Protein AF-A0AA39U2E0-F1 (afdb_monomer)

Foldseek 3Di:
DDDDDDDDPPPPPPPPPPPDPDDDPAQDAFDDWDALVQFDPVPKDWAFDDFLLLPQLQCLVVPVVSVVRVVVLLVNCVVVDVPSVVLLVLLNVLHPCLCVPVVVVLSVLLNCQLGTWIWDFGPPPPRFIWTFGDPVSVVVSLVVLVVLCVLLCVQCVVLPVVPLDPPPDADPRSTIGGPSNSSSSSNVVSSNVSSSSSVSVCQADPVVSHGDPVVVVVSVVVVVVVVVVVVPDDDDDDD

Mean predicted aligned error: 12.42 Å

Sequence (239 aa):
MASTDPISPTSSETEVKPLFPGFADELTDISDPFDTESYDVSVLLKTERKWLTSVPLYTLSRHSQARDRTEKGVVLLSSILDVVGHTIRNARALSFGQASFTFNDDIKDLNSLLTNVLTVATPHNNGDAVYLLDPDVYRAFRGKLATRRKIAAEAIWEYGYNTLTILSWLADITMAFNANDFELYTLQFRIAIEEFLFVLDDCYDWITHKVKHQLDQNLIAERDNARNTSCASPTPHLQ

Structure (mmCIF, N/CA/C/O backbone):
data_AF-A0AA39U2E0-F1
#
_entry.id   AF-A0AA39U2E0-F1
#
loop_
_atom_site.group_PDB
_atom_site.id
_atom_site.type_symbol
_atom_site.label_atom_id
_atom_site.label_alt_id
_atom_site.label_comp_id
_atom_site.label_asym_id
_atom_site.label_entity_id
_atom_site.label_seq_id
_atom_site.pdbx_PDB_ins_code
_atom_site.Cartn_x
_atom_site.Cartn_y
_atom_site.Cartn_z
_atom_site.occupancy
_atom_site.B_iso_or_equiv
_atom_site.auth_seq_id
_atom_site.auth_comp_id
_atom_site.auth_asym_id
_atom_site.auth_atom_id
_atom_site.pdbx_PDB_model_num
ATOM 1 N N . MET A 1 1 ? -9.993 44.884 -59.539 1.00 40.34 1 MET A N 1
ATOM 2 C CA . MET A 1 1 ? -11.089 44.778 -58.554 1.00 40.34 1 MET A CA 1
ATOM 3 C C . MET A 1 1 ? -11.098 43.351 -58.027 1.00 40.34 1 MET A C 1
ATOM 5 O O . MET A 1 1 ? -10.979 42.449 -58.838 1.00 40.34 1 MET A O 1
ATOM 9 N N . ALA A 1 2 ? -11.102 43.230 -56.695 1.00 42.75 2 ALA A N 1
ATOM 10 C CA . ALA A 1 2 ? -11.173 42.058 -55.809 1.00 42.75 2 ALA A CA 1
ATOM 11 C C . ALA A 1 2 ? -11.097 40.630 -56.403 1.00 42.75 2 ALA A C 1
ATOM 13 O O . ALA A 1 2 ? -12.008 40.198 -57.100 1.00 42.75 2 ALA A O 1
ATOM 14 N N . SER A 1 3 ? -10.074 39.874 -55.982 1.00 40.22 3 SER A N 1
ATOM 15 C CA . SER A 1 3 ? -10.126 38.410 -55.876 1.00 40.22 3 SER A CA 1
ATOM 16 C C . SER A 1 3 ? -10.204 38.071 -54.389 1.00 40.22 3 SER A C 1
ATOM 18 O O . SER A 1 3 ? -9.296 38.406 -53.629 1.00 40.22 3 SER A O 1
ATOM 20 N N . THR A 1 4 ? -11.329 37.508 -53.965 1.00 48.94 4 THR A N 1
ATOM 21 C CA . THR A 1 4 ? -11.579 36.993 -52.614 1.00 48.94 4 THR A CA 1
ATOM 22 C C . THR A 1 4 ? -11.316 35.497 -52.607 1.00 48.94 4 THR A C 1
ATOM 24 O O . THR A 1 4 ? -12.157 34.742 -53.090 1.00 48.94 4 THR A O 1
ATOM 27 N N . ASP A 1 5 ? -10.197 35.085 -52.021 1.00 47.47 5 ASP A N 1
ATOM 28 C CA . ASP A 1 5 ? -10.023 33.709 -51.557 1.00 47.47 5 ASP A CA 1
ATOM 29 C C . ASP A 1 5 ? -10.412 33.631 -50.070 1.00 47.47 5 ASP A C 1
ATOM 31 O O . ASP A 1 5 ? -10.035 34.515 -49.290 1.00 47.47 5 ASP A O 1
ATOM 35 N N . PRO A 1 6 ? -11.186 32.617 -49.644 1.00 45.28 6 PRO A N 1
ATOM 36 C CA . PRO A 1 6 ? -11.550 32.446 -48.248 1.00 45.28 6 PRO A CA 1
ATOM 37 C C . PRO A 1 6 ? -10.373 31.843 -47.474 1.00 45.28 6 PRO A C 1
ATOM 39 O O . PRO A 1 6 ? -9.882 30.761 -47.788 1.00 45.28 6 PRO A O 1
ATOM 42 N N . ILE A 1 7 ? -9.940 32.537 -46.424 1.00 44.12 7 ILE A N 1
ATOM 43 C CA . ILE A 1 7 ? -9.006 32.002 -45.432 1.00 44.12 7 ILE A CA 1
ATOM 44 C C . ILE A 1 7 ? -9.764 30.947 -44.619 1.00 44.12 7 ILE A C 1
ATOM 46 O O . ILE A 1 7 ? -10.690 31.278 -43.876 1.00 44.12 7 ILE A O 1
ATOM 50 N N . SER A 1 8 ? -9.389 29.674 -44.766 1.00 40.22 8 SER A N 1
ATOM 51 C CA . SER A 1 8 ? -9.811 28.612 -43.850 1.00 40.22 8 SER A CA 1
ATOM 52 C C . SER A 1 8 ? -9.347 28.951 -42.429 1.00 40.22 8 SER A C 1
ATOM 54 O O . SER A 1 8 ? -8.180 29.307 -42.253 1.00 40.22 8 SER A O 1
ATOM 56 N N . PRO A 1 9 ? -10.203 28.829 -41.399 1.00 39.59 9 PRO A N 1
ATOM 57 C CA . PRO A 1 9 ? -9.742 28.955 -40.030 1.00 39.59 9 PRO A CA 1
ATOM 58 C C . PRO A 1 9 ? -8.847 27.755 -39.730 1.00 39.59 9 PRO A C 1
ATOM 60 O O . PRO A 1 9 ? -9.312 26.618 -39.652 1.00 39.59 9 PRO A O 1
ATOM 63 N N . THR A 1 10 ? -7.548 28.005 -39.585 1.00 36.75 10 THR A N 1
ATOM 64 C CA . THR A 1 10 ? -6.633 27.053 -38.970 1.00 36.75 10 THR A CA 1
ATOM 65 C C . THR A 1 10 ? -7.143 26.832 -37.553 1.00 36.75 10 THR A C 1
ATOM 67 O O . THR A 1 10 ? -7.009 27.702 -36.693 1.00 36.75 10 THR A O 1
ATO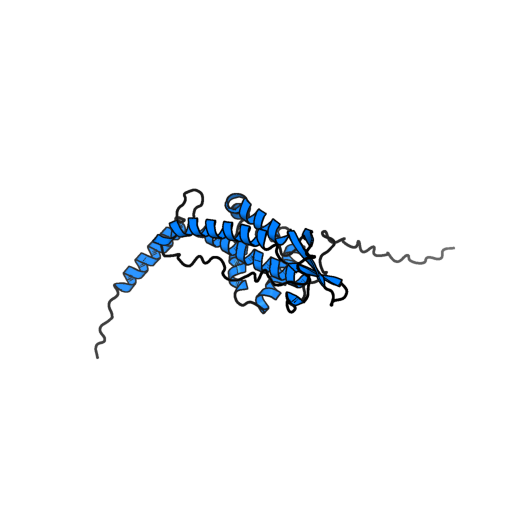M 70 N N . SER A 1 11 ? -7.799 25.693 -37.339 1.00 37.28 11 SER A N 1
ATOM 71 C CA . SER A 1 11 ? -8.067 25.160 -36.012 1.00 37.28 11 SER A CA 1
ATOM 72 C C . SER A 1 11 ? -6.713 24.965 -35.347 1.00 37.28 11 SER A C 1
ATOM 74 O O . SER A 1 11 ? -6.033 23.968 -35.576 1.00 37.28 11 SER A O 1
ATOM 76 N N . SER A 1 12 ? -6.279 25.956 -34.577 1.00 39.56 12 SER A N 1
ATOM 77 C CA . SER A 1 12 ? -5.264 25.759 -33.561 1.00 39.56 12 SER A CA 1
ATOM 78 C C . SER A 1 12 ? -5.912 24.880 -32.499 1.00 39.56 12 SER A C 1
ATOM 80 O O . SER A 1 12 ? -6.507 25.381 -31.543 1.00 39.56 12 SER A O 1
ATOM 82 N N . GLU A 1 13 ? -5.864 23.564 -32.715 1.00 39.03 13 GLU A N 1
ATOM 83 C CA . GLU A 1 13 ? -5.962 22.607 -31.626 1.00 39.03 13 GLU A CA 1
ATOM 84 C C . GLU A 1 13 ? -4.860 22.992 -30.650 1.00 39.03 13 GLU A C 1
ATOM 86 O O . GLU A 1 13 ? -3.670 22.783 -30.882 1.00 39.03 13 GLU A O 1
ATOM 91 N N . THR A 1 14 ? -5.268 23.690 -29.595 1.00 38.28 14 THR A N 1
ATOM 92 C CA . THR A 1 14 ? -4.447 23.890 -28.416 1.00 38.28 14 THR A CA 1
ATOM 93 C C . THR A 1 14 ? -4.187 22.489 -27.890 1.00 38.28 14 THR A C 1
ATOM 95 O O . THR A 1 14 ? -5.038 21.920 -27.211 1.00 38.28 14 THR A O 1
ATOM 98 N N . GLU A 1 15 ? -3.065 21.900 -28.295 1.00 38.09 15 GLU A N 1
ATOM 99 C CA . GLU A 1 15 ? -2.553 20.651 -27.758 1.00 38.09 15 GLU A CA 1
ATOM 100 C C . GLU A 1 15 ? -2.498 20.844 -26.240 1.00 38.09 15 GLU A C 1
ATOM 102 O O . GLU A 1 15 ? -1.678 21.604 -25.712 1.00 38.09 15 GLU A O 1
ATOM 107 N N . VAL A 1 16 ? -3.484 20.277 -25.537 1.00 38.88 16 VAL A N 1
ATOM 108 C CA . VAL A 1 16 ? -3.575 20.353 -24.083 1.00 38.88 16 VAL A CA 1
ATOM 109 C C . VAL A 1 16 ? -2.410 19.532 -23.582 1.00 38.88 16 VAL A C 1
ATOM 111 O O . VAL A 1 16 ? -2.491 18.312 -23.470 1.00 38.88 16 VAL A O 1
ATOM 114 N N . LYS A 1 17 ? -1.295 20.221 -23.343 1.00 34.12 17 LYS A N 1
ATOM 115 C CA . LYS A 1 17 ? -0.084 19.633 -22.797 1.00 34.12 17 LYS A CA 1
ATOM 116 C C . LYS A 1 17 ? -0.505 18.849 -21.551 1.00 34.12 17 LYS A C 1
ATOM 118 O O . LYS A 1 17 ? -1.062 19.473 -20.638 1.00 34.12 17 LYS A O 1
ATOM 123 N N . PRO A 1 18 ? -0.325 17.516 -21.511 1.00 40.06 18 PRO A N 1
ATOM 124 C CA . PRO A 1 18 ? -0.760 16.740 -20.365 1.00 40.06 18 PRO A CA 1
ATOM 125 C C . PRO A 1 18 ? -0.103 17.342 -19.127 1.00 40.06 18 PRO A C 1
ATOM 127 O O . PRO A 1 18 ? 1.092 17.650 -19.138 1.00 40.06 18 PRO A O 1
ATOM 130 N N . LEU A 1 19 ? -0.892 17.536 -18.065 1.00 39.47 19 LEU A N 1
ATOM 131 C CA . LEU A 1 19 ? -0.439 18.174 -16.821 1.00 39.47 19 LEU A CA 1
ATOM 132 C C . LEU A 1 19 ? 0.737 17.421 -16.163 1.00 39.47 19 LEU A C 1
ATOM 134 O O . LEU A 1 19 ? 1.333 17.909 -15.206 1.00 39.47 19 LEU A O 1
ATOM 138 N N . PHE A 1 20 ? 1.081 16.252 -16.704 1.00 40.19 20 PHE A N 1
ATOM 139 C CA . PHE A 1 20 ? 2.204 15.426 -16.322 1.00 40.19 20 PHE A CA 1
ATOM 140 C C . PHE A 1 20 ? 2.870 14.805 -17.571 1.00 40.19 20 PHE A C 1
ATOM 142 O O . PHE A 1 20 ? 2.392 13.790 -18.084 1.00 40.19 20 PHE A O 1
ATOM 149 N N . PRO A 1 21 ? 3.953 15.394 -18.103 1.00 32.00 21 PRO A N 1
ATOM 150 C CA . PRO A 1 21 ? 4.724 14.772 -19.177 1.00 32.00 21 PRO A CA 1
ATOM 151 C C . PRO A 1 21 ? 5.452 13.526 -18.638 1.00 32.00 21 PRO A C 1
ATOM 153 O O . PRO A 1 21 ? 6.175 13.628 -17.649 1.00 32.00 21 PRO A O 1
ATOM 156 N N . GLY A 1 22 ? 5.270 12.362 -19.275 1.00 40.62 22 GLY A N 1
ATOM 157 C CA . GLY A 1 22 ? 6.029 11.135 -18.962 1.00 40.62 22 GLY A CA 1
ATOM 158 C C . GLY A 1 22 ? 5.215 9.874 -18.646 1.00 40.62 22 GLY A C 1
ATOM 159 O O . GLY A 1 22 ? 5.799 8.856 -18.267 1.00 40.62 22 GLY A O 1
ATOM 160 N N . PHE A 1 23 ? 3.891 9.912 -18.791 1.00 51.47 23 PHE A N 1
ATOM 161 C CA . PHE A 1 23 ? 3.047 8.720 -18.687 1.00 51.47 23 PHE A CA 1
ATOM 162 C C . PHE A 1 23 ? 2.850 8.074 -20.054 1.00 51.47 23 PHE A C 1
ATOM 164 O O . PHE A 1 23 ? 2.732 8.787 -21.044 1.00 51.47 23 PHE A O 1
ATOM 171 N N . ALA A 1 24 ? 2.805 6.739 -20.106 1.00 55.44 24 ALA A N 1
ATOM 172 C CA . ALA A 1 24 ? 2.360 6.049 -21.311 1.00 55.44 24 ALA A CA 1
ATOM 173 C C . ALA A 1 24 ? 0.934 6.512 -21.646 1.00 55.44 24 ALA A C 1
ATOM 175 O O . ALA A 1 24 ? 0.089 6.576 -20.743 1.00 55.44 24 ALA A O 1
ATOM 176 N N . ASP A 1 25 ? 0.680 6.829 -22.917 1.00 56.78 25 ASP A N 1
ATOM 177 C CA . ASP A 1 25 ? -0.605 7.376 -23.370 1.00 56.78 25 ASP A CA 1
ATOM 178 C C . ASP A 1 25 ? -1.784 6.452 -23.009 1.00 56.78 25 ASP A C 1
ATOM 180 O O . ASP A 1 25 ? -2.880 6.926 -22.702 1.00 56.78 25 ASP A O 1
ATOM 184 N N . GLU A 1 26 ? -1.541 5.139 -22.915 1.00 71.88 26 GLU A N 1
ATOM 185 C CA . GLU A 1 26 ? -2.520 4.139 -22.492 1.00 71.88 26 GLU A CA 1
ATOM 186 C C . GLU A 1 26 ? -1.910 3.087 -21.543 1.00 71.88 26 GLU A C 1
ATOM 188 O O . GLU A 1 26 ? -0.715 2.806 -21.604 1.00 71.88 26 GLU A O 1
ATOM 193 N N . LEU A 1 27 ? -2.730 2.552 -20.626 1.00 81.75 27 LEU A N 1
ATOM 194 C CA . LEU A 1 27 ? -2.407 1.352 -19.845 1.00 81.75 27 LEU A CA 1
ATOM 195 C C . LEU A 1 27 ? -2.749 0.124 -20.686 1.00 81.75 27 LEU A C 1
ATOM 197 O O . LEU A 1 27 ? -3.860 0.042 -21.211 1.00 81.75 27 LEU A O 1
ATOM 201 N N . THR A 1 28 ? -1.824 -0.822 -20.775 1.00 82.94 28 THR A N 1
ATOM 202 C CA . THR A 1 28 ? -1.990 -2.076 -21.518 1.00 82.94 28 THR A CA 1
ATOM 203 C C . THR A 1 28 ? -2.120 -3.269 -20.576 1.00 82.94 28 THR A C 1
ATOM 205 O O . THR A 1 28 ? -1.863 -3.150 -19.375 1.00 82.94 28 THR A O 1
ATOM 208 N N . ASP A 1 29 ? -2.492 -4.423 -21.130 1.00 79.75 29 ASP A N 1
ATOM 209 C CA . ASP A 1 29 ? -2.511 -5.692 -20.399 1.00 79.75 29 ASP A CA 1
ATOM 210 C C . ASP A 1 29 ? -1.140 -6.008 -19.778 1.00 79.75 29 ASP A C 1
ATOM 212 O O . ASP A 1 29 ? -0.099 -5.587 -20.293 1.00 79.75 29 ASP A O 1
ATOM 216 N N . ILE A 1 30 ? -1.164 -6.741 -18.659 1.00 76.25 30 ILE A N 1
ATOM 217 C CA . ILE A 1 30 ? 0.038 -7.134 -17.917 1.00 76.25 30 ILE A CA 1
ATOM 218 C C . ILE A 1 30 ? 0.876 -8.094 -18.766 1.00 76.25 30 ILE A C 1
ATOM 220 O O . ILE A 1 30 ? 0.347 -9.081 -19.282 1.00 76.25 30 ILE A O 1
ATOM 224 N N . SER A 1 31 ? 2.176 -7.821 -18.880 1.00 76.69 31 SER A N 1
ATOM 225 C CA . SER A 1 31 ? 3.139 -8.739 -19.494 1.00 76.69 31 SER A CA 1
ATOM 226 C C . SER A 1 31 ? 3.865 -9.599 -18.454 1.00 76.69 31 SER A C 1
ATOM 228 O O . SER A 1 31 ? 3.769 -9.360 -17.248 1.00 76.69 31 SER A O 1
ATOM 230 N N . ASP A 1 32 ? 4.577 -10.628 -18.917 1.00 75.38 32 ASP A N 1
ATOM 231 C CA . ASP A 1 32 ? 5.344 -11.491 -18.022 1.00 75.38 32 ASP A CA 1
ATOM 232 C C . ASP A 1 32 ? 6.457 -10.690 -17.312 1.00 75.38 32 ASP A C 1
ATOM 234 O O . ASP A 1 32 ? 7.161 -9.904 -17.958 1.00 75.38 32 ASP A O 1
ATOM 238 N N . PRO A 1 33 ? 6.642 -10.874 -15.989 1.00 70.94 33 PRO A N 1
ATOM 239 C CA . PRO A 1 33 ? 7.697 -10.195 -15.250 1.00 70.94 33 PRO A CA 1
ATOM 240 C C . PRO A 1 33 ? 9.081 -10.622 -15.747 1.00 70.94 33 PRO A C 1
ATOM 242 O O . PRO A 1 33 ? 9.295 -11.752 -16.190 1.00 70.94 33 PRO A O 1
ATOM 245 N N . PHE A 1 34 ? 10.048 -9.715 -15.623 1.00 72.31 34 PHE A N 1
ATOM 246 C CA . PHE A 1 34 ? 11.438 -10.000 -15.952 1.00 72.31 34 PHE A CA 1
ATOM 247 C C . PHE A 1 34 ? 12.058 -10.883 -14.867 1.00 72.31 34 PHE A C 1
ATOM 249 O O . PHE A 1 34 ? 11.939 -10.590 -13.675 1.00 72.31 34 PHE A O 1
ATOM 256 N N . ASP A 1 35 ? 12.754 -11.941 -15.284 1.00 69.19 35 ASP A N 1
ATOM 257 C CA . ASP A 1 35 ? 13.514 -12.789 -14.369 1.00 69.19 35 ASP A CA 1
ATOM 258 C C . ASP A 1 35 ? 14.685 -12.003 -13.760 1.00 69.19 35 ASP A C 1
ATOM 260 O O . ASP A 1 35 ? 15.322 -11.191 -14.431 1.00 69.19 35 ASP A O 1
ATOM 264 N N . THR A 1 36 ? 15.008 -12.275 -12.502 1.00 65.62 36 THR A N 1
ATOM 265 C CA . THR A 1 36 ? 16.169 -11.735 -11.783 1.00 65.62 36 THR A CA 1
ATOM 266 C C . THR A 1 36 ? 17.503 -11.991 -12.488 1.00 65.62 36 THR A C 1
ATOM 268 O O . THR A 1 36 ? 18.435 -11.208 -12.324 1.00 65.62 36 THR A O 1
ATOM 271 N N . GLU A 1 37 ? 17.598 -13.040 -13.312 1.00 71.69 37 GLU A N 1
ATOM 272 C CA . GLU A 1 37 ? 18.782 -13.326 -14.137 1.00 71.69 37 GLU A CA 1
ATOM 273 C C . GLU A 1 37 ? 18.903 -12.409 -15.371 1.00 71.69 37 GLU A C 1
ATOM 275 O O . GLU A 1 37 ? 19.958 -12.349 -16.004 1.00 71.69 37 GLU A O 1
ATOM 280 N N . SER A 1 38 ? 17.842 -11.672 -15.724 1.00 70.25 38 SER A N 1
ATOM 281 C CA . SER A 1 38 ? 17.779 -10.849 -16.943 1.00 70.25 38 SER A CA 1
ATOM 282 C C . SER A 1 38 ? 18.323 -9.423 -16.782 1.00 70.25 38 SER A C 1
ATOM 284 O O . SER A 1 38 ? 18.403 -8.677 -17.763 1.00 70.25 38 SER A O 1
ATOM 286 N N . TYR A 1 39 ? 18.724 -9.035 -15.569 1.00 71.38 39 TYR A N 1
ATOM 287 C CA . TYR A 1 39 ? 19.305 -7.728 -15.273 1.00 71.38 39 TYR A CA 1
ATOM 288 C C . TYR A 1 39 ? 20.375 -7.815 -14.182 1.00 71.38 39 TYR A C 1
ATOM 290 O O . TYR A 1 39 ? 20.311 -8.626 -13.262 1.00 71.38 39 TYR A O 1
ATOM 298 N N . ASP A 1 40 ? 21.377 -6.942 -14.269 1.00 76.81 40 ASP A N 1
ATOM 299 C CA . ASP A 1 40 ? 22.446 -6.886 -13.277 1.00 76.81 40 ASP A CA 1
ATOM 300 C C . ASP A 1 40 ? 22.017 -6.023 -12.078 1.00 76.81 40 ASP A C 1
ATOM 302 O O . ASP A 1 40 ? 21.925 -4.796 -12.142 1.00 76.81 40 ASP A O 1
ATOM 306 N N . VAL A 1 41 ? 21.754 -6.683 -10.950 1.00 76.06 41 VAL A N 1
ATOM 307 C CA . VAL A 1 41 ? 21.365 -6.049 -9.680 1.00 76.06 41 VAL A CA 1
ATOM 308 C C . VAL A 1 41 ? 22.438 -5.068 -9.176 1.00 76.06 41 VAL A C 1
ATOM 310 O O . VAL A 1 41 ? 22.120 -4.120 -8.458 1.00 76.06 41 VAL A O 1
ATOM 313 N N . SER A 1 42 ? 23.708 -5.247 -9.561 1.00 78.69 42 SER A N 1
ATOM 314 C CA . SER A 1 42 ? 24.812 -4.385 -9.119 1.00 78.69 42 SER A CA 1
ATOM 315 C C . SER A 1 42 ? 24.797 -2.983 -9.744 1.00 78.69 42 SER A C 1
ATOM 317 O O . SER A 1 42 ? 25.441 -2.075 -9.215 1.00 78.69 42 SER A O 1
ATOM 319 N N . VAL A 1 43 ? 24.020 -2.781 -10.814 1.00 83.44 43 VAL A N 1
ATOM 320 C CA . VAL A 1 43 ? 23.858 -1.494 -11.516 1.00 83.44 43 VAL A CA 1
ATOM 321 C C . VAL A 1 43 ? 22.500 -0.831 -11.268 1.00 83.44 43 VAL A C 1
ATOM 323 O O . VAL A 1 43 ? 22.139 0.117 -11.966 1.00 83.44 43 VAL A O 1
ATOM 326 N N . LEU A 1 44 ? 21.750 -1.272 -10.252 1.00 85.88 44 LEU A N 1
ATOM 327 C CA . LEU A 1 44 ? 20.486 -0.638 -9.873 1.00 85.88 44 LEU A CA 1
ATOM 328 C C . LEU A 1 44 ? 20.683 0.828 -9.464 1.00 85.88 44 LEU A C 1
ATOM 330 O O . LEU A 1 44 ? 21.459 1.160 -8.566 1.00 85.88 44 LEU A O 1
ATOM 334 N N . LEU A 1 45 ? 19.910 1.710 -10.093 1.00 89.25 45 LEU A N 1
ATOM 335 C CA . LEU A 1 45 ? 19.868 3.138 -9.808 1.00 89.25 45 LEU A CA 1
ATOM 336 C C . LEU A 1 45 ? 18.604 3.483 -9.024 1.00 89.25 45 LEU A C 1
ATOM 338 O O . LEU A 1 45 ? 17.504 3.058 -9.373 1.00 89.25 45 LEU A O 1
ATOM 342 N N . LYS A 1 46 ? 18.741 4.321 -7.994 1.00 90.31 46 LYS A N 1
ATOM 343 C CA . LYS A 1 46 ? 17.591 4.931 -7.315 1.00 90.31 46 LYS A CA 1
ATOM 344 C C . LYS A 1 46 ? 17.019 6.038 -8.188 1.00 90.31 46 LYS A C 1
ATOM 346 O O . LYS A 1 46 ? 17.735 6.977 -8.526 1.00 90.31 46 LYS A O 1
ATOM 351 N N . THR A 1 47 ? 15.738 5.937 -8.522 1.00 88.31 47 THR A N 1
ATOM 352 C CA . THR A 1 47 ? 15.037 6.918 -9.354 1.00 88.31 47 THR A CA 1
ATOM 353 C C . THR A 1 47 ? 13.723 7.319 -8.706 1.00 88.31 47 THR A C 1
ATOM 355 O O . THR A 1 47 ? 12.978 6.476 -8.210 1.00 88.31 47 THR A O 1
ATOM 358 N N . GLU A 1 48 ? 13.424 8.616 -8.737 1.00 89.06 48 GLU A N 1
ATOM 359 C CA . GLU A 1 48 ? 12.095 9.115 -8.399 1.00 89.06 48 GLU A CA 1
ATOM 360 C C . GLU A 1 48 ? 11.210 9.058 -9.649 1.00 89.06 48 GLU A C 1
ATOM 362 O O . GLU A 1 48 ? 11.488 9.717 -10.654 1.00 89.06 48 GLU A O 1
ATOM 367 N N . ARG A 1 49 ? 10.126 8.283 -9.593 1.00 85.69 49 ARG A N 1
ATOM 368 C CA . ARG A 1 49 ? 9.112 8.224 -10.645 1.00 85.69 49 ARG A CA 1
ATOM 369 C C . ARG A 1 49 ? 7.722 8.257 -10.031 1.00 85.69 49 ARG A C 1
ATOM 371 O O . ARG A 1 49 ? 7.406 7.491 -9.133 1.00 85.69 49 ARG A O 1
ATOM 378 N N . LYS A 1 50 ? 6.874 9.156 -10.524 1.00 84.12 50 LYS A N 1
ATOM 379 C CA . LYS A 1 50 ? 5.469 9.234 -10.110 1.00 84.12 50 LYS A CA 1
ATOM 380 C C . LYS A 1 50 ? 4.643 8.378 -11.052 1.00 84.12 50 LYS A C 1
ATOM 382 O O . LYS A 1 50 ? 4.839 8.483 -12.257 1.00 84.12 50 LYS A O 1
ATOM 387 N N . T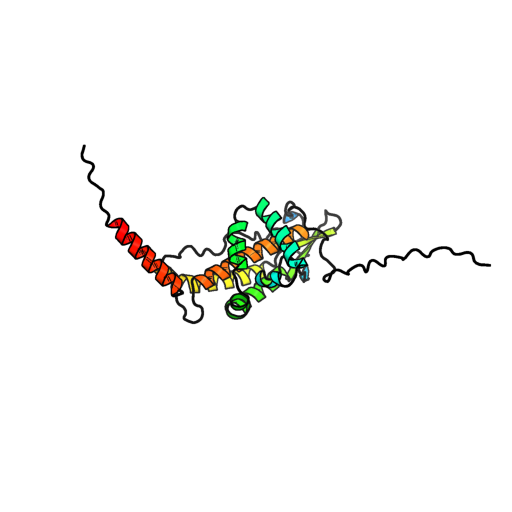RP A 1 51 ? 3.727 7.589 -10.503 1.00 85.12 51 TRP A N 1
ATOM 388 C CA . TRP A 1 51 ? 2.758 6.784 -11.243 1.00 85.12 51 TRP A CA 1
ATOM 389 C C . TRP A 1 51 ? 1.368 7.382 -11.029 1.00 85.12 51 TRP A C 1
ATOM 391 O O . TRP A 1 51 ? 0.999 7.699 -9.897 1.00 85.12 51 TRP A O 1
ATOM 401 N N . LEU A 1 52 ? 0.596 7.595 -12.098 1.00 81.38 52 LEU A N 1
ATOM 402 C CA . LEU A 1 52 ? -0.724 8.231 -11.980 1.00 81.38 52 LEU A CA 1
ATOM 403 C C . LEU A 1 52 ? -1.669 7.377 -11.134 1.00 81.38 52 LEU A C 1
ATOM 405 O O . LEU A 1 52 ? -2.464 7.916 -10.369 1.00 81.38 52 LEU A O 1
ATOM 409 N N . THR A 1 53 ? -1.550 6.056 -11.243 1.00 82.06 53 THR A N 1
ATOM 410 C CA . THR A 1 53 ? -2.340 5.103 -10.461 1.00 82.06 53 THR A CA 1
ATOM 411 C C . THR A 1 53 ? -1.918 5.013 -8.991 1.00 82.06 53 THR A C 1
ATOM 413 O O . THR A 1 53 ? -2.712 4.575 -8.160 1.00 82.06 53 THR A O 1
ATOM 416 N N . SER A 1 54 ? -0.704 5.450 -8.631 1.00 78.50 54 SER A N 1
ATOM 417 C CA . SER A 1 54 ? -0.171 5.337 -7.268 1.00 78.50 54 SER A CA 1
ATOM 418 C C . SER A 1 54 ? -0.514 6.531 -6.372 1.00 78.50 54 SER A C 1
ATOM 420 O O . SER A 1 54 ? 0.069 6.660 -5.290 1.00 78.50 54 SER A O 1
ATOM 422 N N . VAL A 1 55 ? -1.409 7.426 -6.802 1.00 84.50 55 VAL A N 1
ATOM 423 C CA . VAL A 1 55 ? -1.918 8.522 -5.963 1.00 84.50 55 VAL A CA 1
ATOM 424 C C . VAL A 1 55 ? -2.924 7.990 -4.934 1.00 84.50 55 VAL A C 1
ATOM 426 O O . VAL A 1 55 ? -3.630 7.023 -5.226 1.00 84.50 55 VAL A O 1
ATOM 429 N N . PRO A 1 56 ? -3.037 8.602 -3.738 1.00 87.69 56 PRO A N 1
ATOM 430 C CA . PRO A 1 56 ? -3.972 8.124 -2.725 1.00 87.69 56 PRO A CA 1
ATOM 431 C C . PRO A 1 56 ? -5.417 8.091 -3.231 1.00 87.69 56 PRO A C 1
ATOM 433 O O . PRO A 1 56 ? -5.889 9.081 -3.808 1.00 87.69 56 PRO A O 1
ATOM 436 N N . LEU A 1 57 ? -6.141 6.991 -3.001 1.00 88.50 57 LEU A N 1
ATOM 437 C CA . LEU A 1 57 ? -7.426 6.761 -3.676 1.00 88.50 57 LEU A CA 1
ATOM 438 C C . LEU A 1 57 ? -8.481 7.800 -3.281 1.00 88.50 57 LEU A C 1
ATOM 440 O O . LEU A 1 57 ? -9.280 8.232 -4.116 1.00 88.50 57 LEU A O 1
ATOM 444 N N . TYR A 1 58 ? -8.423 8.297 -2.044 1.00 83.19 58 TYR A N 1
ATOM 445 C CA . TYR A 1 58 ? -9.302 9.366 -1.558 1.00 83.19 58 TYR A CA 1
ATOM 446 C C . TYR A 1 58 ? -9.145 10.700 -2.317 1.00 83.19 58 TYR A C 1
ATOM 448 O O . TYR A 1 58 ? -10.021 11.564 -2.232 1.00 83.19 58 TYR A O 1
ATOM 456 N N . THR A 1 59 ? -8.047 10.902 -3.059 1.00 82.06 59 THR A N 1
ATOM 457 C CA . THR A 1 59 ? -7.796 12.127 -3.847 1.00 82.06 59 THR A CA 1
ATOM 458 C C . THR A 1 59 ? -8.336 12.065 -5.277 1.00 82.06 59 THR A C 1
ATOM 460 O O . THR A 1 59 ? -8.495 13.111 -5.909 1.00 82.06 59 THR A O 1
ATOM 463 N N . LEU A 1 60 ? -8.688 10.876 -5.782 1.00 77.56 60 LEU A N 1
ATOM 464 C CA . LEU A 1 60 ? -9.072 10.661 -7.186 1.00 77.56 60 LEU A CA 1
ATOM 465 C C . LEU A 1 60 ? -10.347 11.403 -7.593 1.00 77.56 60 LEU A C 1
ATOM 467 O O . LEU A 1 60 ? -10.469 11.852 -8.730 1.00 77.56 60 LEU A O 1
ATOM 471 N N . SER A 1 61 ? -11.277 11.615 -6.658 1.00 68.88 61 SER A N 1
ATOM 472 C CA . SER A 1 61 ? -12.501 12.395 -6.906 1.00 68.88 61 SER A CA 1
ATOM 473 C C . SER A 1 61 ? -12.233 13.822 -7.409 1.00 68.88 61 SER A C 1
ATOM 475 O O . SER A 1 61 ? -13.114 14.432 -8.010 1.00 68.88 61 SER A O 1
ATOM 477 N N . ARG A 1 62 ? -11.021 14.349 -7.188 1.00 74.38 62 ARG A N 1
ATOM 478 C CA . ARG A 1 62 ? -10.618 15.718 -7.535 1.00 74.38 62 ARG A CA 1
ATOM 479 C C . ARG A 1 62 ? -9.837 15.821 -8.848 1.00 74.38 62 ARG A C 1
ATOM 481 O O . ARG A 1 62 ? -9.590 16.932 -9.306 1.00 74.38 62 ARG A O 1
ATOM 488 N N . HIS A 1 63 ? -9.457 14.694 -9.454 1.00 79.69 63 HIS A N 1
ATOM 489 C CA . HIS A 1 63 ? -8.586 14.651 -10.629 1.00 79.69 63 HIS A CA 1
ATOM 490 C C . HIS A 1 63 ? -9.126 13.649 -11.655 1.00 79.69 63 HIS A C 1
ATOM 492 O O . HIS A 1 63 ? -8.817 12.463 -11.577 1.00 79.69 63 HIS A O 1
ATOM 498 N N . SER A 1 64 ? -9.919 14.121 -12.626 1.00 81.06 64 SER A N 1
ATOM 499 C CA . SER A 1 64 ? -10.586 13.262 -13.623 1.00 81.06 64 SER A CA 1
ATOM 500 C C . SER A 1 64 ? -9.614 12.340 -14.360 1.00 81.06 64 SER A C 1
ATOM 502 O O . SER A 1 64 ? -9.855 11.145 -14.427 1.00 81.06 64 SER A O 1
ATOM 504 N N . GLN A 1 65 ? -8.466 12.853 -14.806 1.00 80.94 65 GLN A N 1
ATOM 505 C CA . GLN A 1 65 ? -7.470 12.047 -15.518 1.00 80.94 65 GLN A CA 1
ATOM 506 C C . GLN A 1 65 ? -6.875 10.921 -14.652 1.00 80.94 65 GLN A C 1
ATOM 508 O O . GLN A 1 65 ? -6.729 9.793 -15.119 1.00 80.94 65 GLN A O 1
ATOM 513 N N . ALA A 1 66 ? -6.542 11.210 -13.389 1.00 81.75 66 ALA A N 1
ATOM 514 C CA . ALA A 1 66 ? -6.033 10.197 -12.464 1.00 81.75 66 ALA A CA 1
ATOM 515 C C . ALA A 1 66 ? -7.119 9.170 -12.137 1.00 81.75 66 ALA A C 1
ATOM 517 O O . ALA A 1 66 ? -6.850 7.975 -12.120 1.00 81.75 66 ALA A O 1
ATOM 518 N N . ARG A 1 67 ? -8.362 9.628 -11.951 1.00 85.62 67 ARG A N 1
ATOM 519 C CA . ARG A 1 67 ? -9.516 8.753 -11.756 1.00 85.62 67 ARG A CA 1
ATOM 520 C C . ARG A 1 67 ? -9.695 7.807 -12.936 1.00 85.62 67 ARG A C 1
ATOM 522 O O . ARG A 1 67 ? -9.720 6.605 -12.716 1.00 85.62 67 ARG A O 1
ATOM 529 N N . ASP A 1 68 ? -9.783 8.323 -14.156 1.00 87.62 68 ASP A N 1
ATOM 530 C CA . ASP A 1 68 ? -10.046 7.514 -15.349 1.00 87.62 68 ASP A CA 1
ATOM 531 C C . ASP A 1 68 ? -8.941 6.474 -15.564 1.00 87.62 68 ASP A C 1
ATOM 533 O O . ASP A 1 68 ? -9.225 5.308 -15.840 1.00 87.62 68 ASP A O 1
ATOM 537 N N . ARG A 1 69 ? -7.675 6.860 -15.358 1.00 87.00 69 ARG A N 1
ATOM 538 C CA . ARG A 1 69 ? -6.541 5.935 -15.451 1.00 87.00 69 ARG A CA 1
ATOM 539 C C . ARG A 1 69 ? -6.550 4.886 -14.339 1.00 87.00 69 ARG A C 1
ATOM 541 O O . ARG A 1 69 ? -6.322 3.714 -14.625 1.00 87.00 69 ARG A O 1
ATOM 548 N N . THR A 1 70 ? -6.857 5.266 -13.100 1.00 88.94 70 THR A N 1
ATOM 549 C CA . THR A 1 70 ? -6.997 4.305 -11.999 1.00 88.94 70 THR A CA 1
ATOM 550 C C . THR A 1 70 ? -8.161 3.348 -12.229 1.00 88.94 70 THR A C 1
ATOM 552 O O . THR A 1 70 ? -8.003 2.160 -11.978 1.00 88.94 70 THR A O 1
ATOM 555 N N . GLU A 1 71 ? -9.310 3.811 -12.726 1.00 89.00 71 GLU A N 1
ATOM 556 C CA . GLU A 1 71 ? -10.439 2.926 -13.043 1.00 89.00 71 GLU A CA 1
ATOM 557 C C . GLU A 1 71 ? -10.070 1.936 -14.155 1.00 89.00 71 GLU A C 1
ATOM 559 O O . GLU A 1 71 ? -10.337 0.745 -14.009 1.00 89.00 71 GLU A O 1
ATOM 564 N N . LYS A 1 72 ? -9.376 2.384 -15.213 1.00 89.69 72 LYS A N 1
ATOM 565 C CA . LYS A 1 72 ? -8.809 1.474 -16.225 1.00 89.69 72 LYS A CA 1
ATOM 566 C C . LYS A 1 72 ? -7.878 0.435 -15.587 1.00 89.69 72 LYS A C 1
ATOM 568 O O . LYS A 1 72 ? -8.037 -0.755 -15.834 1.00 89.69 72 LYS A O 1
ATOM 573 N N . GLY A 1 73 ? -6.958 0.865 -14.722 1.00 89.69 73 GLY A N 1
ATOM 574 C CA . GLY A 1 73 ? -6.058 -0.041 -14.004 1.00 89.69 73 GLY A CA 1
ATOM 575 C C . GLY A 1 73 ? -6.797 -1.038 -13.106 1.00 89.69 73 GLY A C 1
ATOM 576 O O . GLY A 1 73 ? -6.443 -2.209 -13.072 1.00 89.69 73 GLY A O 1
ATOM 577 N N . VAL A 1 74 ? -7.868 -0.618 -12.427 1.00 88.62 74 VAL A N 1
ATOM 578 C CA . VAL A 1 74 ? -8.717 -1.511 -11.621 1.00 88.62 74 VAL A CA 1
ATOM 579 C C . VAL A 1 74 ? -9.421 -2.545 -12.496 1.00 88.62 74 VAL A C 1
ATOM 581 O O . VAL A 1 74 ? -9.506 -3.701 -12.090 1.00 88.62 74 VAL A O 1
ATOM 584 N N . VAL A 1 75 ? -9.900 -2.168 -13.685 1.00 89.25 75 VAL A N 1
ATOM 585 C CA . VAL A 1 75 ? -10.500 -3.114 -14.642 1.00 89.25 75 VAL A CA 1
ATOM 586 C C . VAL A 1 75 ? -9.478 -4.166 -15.078 1.00 89.25 75 VAL A C 1
ATOM 588 O O . VAL A 1 75 ? -9.787 -5.353 -15.016 1.00 89.25 75 VAL A O 1
ATOM 591 N N . LEU A 1 76 ? -8.259 -3.744 -15.433 1.00 88.31 76 LEU A N 1
ATOM 592 C CA . LEU A 1 76 ? -7.161 -4.646 -15.804 1.00 88.31 76 LEU A CA 1
ATOM 593 C C . LEU A 1 76 ? -6.744 -5.564 -14.647 1.00 88.31 76 LEU A C 1
ATOM 595 O O . LEU A 1 76 ? -6.520 -6.751 -14.837 1.00 88.31 76 LEU A O 1
ATOM 599 N N . LEU A 1 77 ? -6.677 -5.049 -13.419 1.00 85.75 77 LEU A N 1
ATOM 600 C CA . LEU A 1 77 ? -6.373 -5.878 -12.252 1.00 85.75 77 LEU A CA 1
ATOM 601 C C . LEU A 1 77 ? -7.506 -6.868 -11.952 1.00 85.75 77 LEU A C 1
ATOM 603 O O . LEU A 1 77 ? -7.242 -8.011 -11.596 1.00 85.75 77 LEU A O 1
ATOM 607 N N . SER 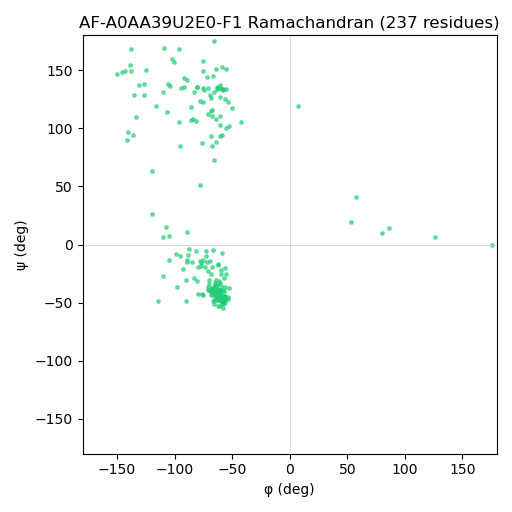A 1 78 ? -8.764 -6.455 -12.117 1.00 84.00 78 SER A N 1
ATOM 608 C CA . SER A 1 78 ? -9.934 -7.301 -11.837 1.00 84.00 78 SER A CA 1
ATOM 609 C C . SER A 1 78 ? -10.116 -8.432 -12.851 1.00 84.00 78 SER A C 1
ATOM 611 O O . SER A 1 78 ? -10.763 -9.420 -12.522 1.00 84.00 78 SER A O 1
ATOM 613 N N . SER A 1 79 ? -9.569 -8.319 -14.067 1.00 81.12 79 SER A N 1
ATOM 614 C CA . SER A 1 79 ? -9.581 -9.421 -15.042 1.00 81.12 79 SER A CA 1
ATOM 615 C C . SER A 1 79 ? -8.549 -10.509 -14.733 1.00 81.12 79 SER A C 1
ATOM 617 O O . SER A 1 79 ? -8.651 -11.611 -15.268 1.00 81.12 79 SER A O 1
ATOM 619 N N . ILE A 1 80 ? -7.575 -10.210 -13.870 1.00 74.81 80 ILE A N 1
ATOM 620 C CA . ILE A 1 80 ? -6.456 -11.098 -13.527 1.00 74.81 80 ILE A CA 1
ATOM 621 C C . ILE A 1 80 ? -6.595 -11.620 -12.088 1.00 74.81 80 ILE A C 1
ATOM 623 O O . ILE A 1 80 ? -6.106 -12.700 -11.760 1.00 74.81 80 ILE A O 1
ATOM 627 N N . LEU A 1 81 ? -7.259 -10.861 -11.212 1.00 72.56 81 LEU A N 1
ATOM 628 C CA . LEU A 1 81 ? -7.295 -11.097 -9.773 1.00 72.56 81 LEU A CA 1
ATOM 629 C C . LEU A 1 81 ? -8.727 -10.993 -9.238 1.00 72.56 81 LEU A C 1
ATOM 631 O O . LEU A 1 81 ? -9.271 -9.898 -9.074 1.00 72.56 81 LEU A O 1
ATOM 635 N N . ASP A 1 82 ? -9.292 -12.132 -8.844 1.00 66.62 82 ASP A N 1
ATOM 636 C CA . ASP A 1 82 ? -10.682 -12.241 -8.369 1.00 66.62 82 ASP A CA 1
ATOM 637 C C . ASP A 1 82 ? -11.002 -11.378 -7.128 1.00 66.62 82 ASP A C 1
ATOM 639 O O . ASP A 1 82 ? -12.157 -11.050 -6.857 1.00 66.62 82 ASP A O 1
ATOM 643 N N . VAL A 1 83 ? -9.986 -10.993 -6.350 1.00 66.44 83 VAL A N 1
ATOM 644 C CA . VAL A 1 83 ? -10.147 -10.363 -5.024 1.00 66.44 83 VAL A CA 1
ATOM 645 C C . VAL A 1 83 ? -10.251 -8.830 -5.095 1.00 66.44 83 VAL A C 1
ATOM 647 O O . VAL A 1 83 ? -10.686 -8.186 -4.139 1.00 66.44 83 VAL A O 1
ATOM 650 N N . VAL A 1 84 ? -9.919 -8.215 -6.236 1.00 68.19 84 VAL A N 1
ATOM 651 C C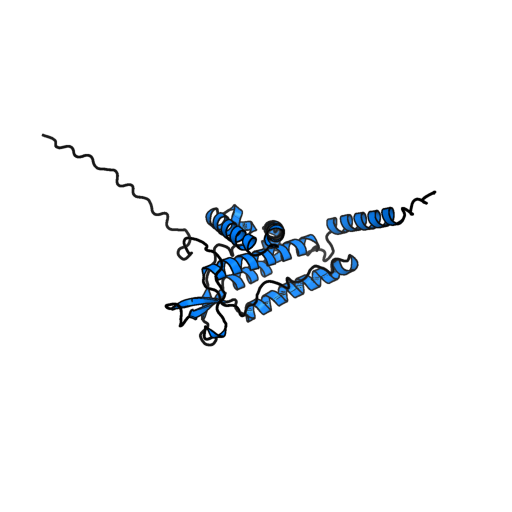A . VAL A 1 84 ? -9.772 -6.749 -6.350 1.00 68.19 84 VAL A CA 1
ATOM 652 C C . VAL A 1 84 ? -11.075 -6.003 -6.047 1.00 68.19 84 VAL A C 1
ATOM 654 O O . VAL A 1 84 ? -11.030 -4.932 -5.446 1.00 68.19 84 VAL A O 1
ATOM 657 N N . GLY A 1 85 ? -12.237 -6.570 -6.389 1.00 66.31 85 GLY A N 1
ATOM 658 C CA . GLY A 1 85 ? -13.534 -5.892 -6.273 1.00 66.31 85 GLY A CA 1
ATOM 659 C C . GLY A 1 85 ? -13.967 -5.541 -4.841 1.00 66.31 85 GLY A C 1
ATOM 660 O O . GLY A 1 85 ? -14.468 -4.439 -4.603 1.00 66.31 85 GLY A O 1
ATOM 661 N N . HIS A 1 86 ? -13.776 -6.437 -3.866 1.00 69.00 86 HIS A N 1
ATOM 662 C CA . HIS A 1 86 ? -14.104 -6.116 -2.469 1.00 69.00 86 HIS A CA 1
ATOM 663 C C . HIS A 1 86 ? -13.047 -5.193 -1.854 1.00 69.00 86 HIS A C 1
ATOM 665 O O . HIS A 1 86 ? -13.391 -4.179 -1.239 1.00 69.00 86 HIS A O 1
ATOM 671 N N . THR A 1 87 ? -11.779 -5.502 -2.116 1.00 78.12 87 THR A N 1
ATOM 672 C CA . THR A 1 87 ? -10.611 -4.775 -1.620 1.00 78.12 87 THR A CA 1
ATOM 673 C C . THR A 1 87 ? -10.605 -3.314 -2.068 1.00 78.12 87 THR A C 1
ATOM 675 O O . THR A 1 87 ? -10.429 -2.417 -1.244 1.00 78.12 87 THR A O 1
ATOM 678 N N . ILE A 1 88 ? -10.927 -3.020 -3.335 1.00 83.69 88 ILE A N 1
ATOM 679 C CA . ILE A 1 88 ? -10.988 -1.634 -3.830 1.00 83.69 88 ILE A CA 1
ATOM 680 C C . ILE A 1 88 ? -12.086 -0.813 -3.155 1.00 83.69 88 ILE A C 1
ATOM 682 O O . ILE A 1 88 ? -11.905 0.384 -2.922 1.00 83.69 88 ILE A O 1
ATOM 686 N N . ARG A 1 89 ? -13.223 -1.431 -2.815 1.00 83.44 89 ARG A N 1
ATOM 687 C CA . ARG A 1 89 ? -14.317 -0.733 -2.135 1.00 83.44 89 ARG A CA 1
ATOM 688 C C . ARG A 1 89 ? -13.879 -0.260 -0.750 1.00 83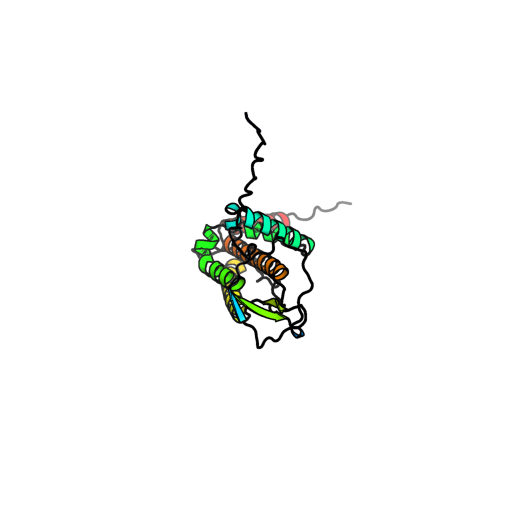.44 89 ARG A C 1
ATOM 690 O O . ARG A 1 89 ? -14.117 0.899 -0.418 1.00 83.44 89 ARG A O 1
ATOM 697 N N . ASN A 1 90 ? -13.235 -1.135 0.018 1.00 84.00 90 ASN A N 1
ATOM 698 C CA . ASN A 1 90 ? -12.717 -0.816 1.349 1.00 84.00 90 ASN A CA 1
ATOM 699 C C . ASN A 1 90 ? -11.575 0.203 1.267 1.00 84.00 90 ASN A C 1
ATOM 701 O O . ASN A 1 90 ? -11.577 1.194 1.990 1.00 84.00 90 ASN A O 1
ATOM 705 N N . ALA A 1 91 ? -10.653 0.027 0.319 1.00 86.88 91 ALA A N 1
ATOM 706 C CA . ALA A 1 91 ? -9.557 0.963 0.096 1.00 86.88 91 ALA A CA 1
ATOM 707 C C . ALA A 1 91 ? -10.063 2.389 -0.192 1.00 86.88 91 ALA A C 1
ATOM 709 O O . ALA A 1 91 ? -9.605 3.355 0.412 1.00 86.88 91 ALA A O 1
ATOM 710 N N . ARG A 1 92 ? -11.087 2.530 -1.046 1.00 88.88 92 ARG A N 1
ATOM 711 C CA . ARG A 1 92 ? -11.731 3.825 -1.341 1.00 88.88 92 ARG A CA 1
ATOM 712 C C . ARG A 1 92 ? -12.509 4.413 -0.163 1.00 88.88 92 ARG A C 1
ATOM 714 O O . ARG A 1 92 ? -12.808 5.607 -0.187 1.00 88.88 92 ARG A O 1
ATOM 721 N N . ALA A 1 93 ? -12.867 3.602 0.830 1.00 88.38 93 ALA A N 1
ATOM 722 C CA . ALA A 1 93 ? -13.543 4.068 2.035 1.00 88.38 93 ALA A CA 1
ATOM 723 C C . ALA A 1 93 ? -12.578 4.732 3.031 1.00 88.38 93 ALA A C 1
ATOM 725 O O . ALA A 1 93 ? -13.041 5.451 3.920 1.00 88.38 93 ALA A O 1
ATOM 726 N N . LEU A 1 94 ? -11.257 4.567 2.859 1.00 89.88 94 LEU A N 1
ATOM 727 C CA . LEU A 1 94 ? -10.262 5.303 3.631 1.00 89.88 94 LEU A CA 1
ATOM 728 C C . LEU A 1 94 ? -10.427 6.807 3.386 1.00 89.88 94 LEU A C 1
ATOM 730 O O . LEU A 1 94 ? -10.154 7.336 2.310 1.00 89.88 94 LEU A O 1
ATOM 734 N N . SER A 1 95 ? -10.887 7.519 4.405 1.00 90.56 95 SER A N 1
ATOM 735 C CA . SER A 1 95 ? -11.146 8.950 4.310 1.00 90.56 95 SER A CA 1
ATOM 736 C C . SER A 1 95 ? -9.855 9.772 4.323 1.00 90.56 95 SER A C 1
ATOM 738 O O . SER A 1 95 ? -8.836 9.379 4.895 1.00 90.56 95 SER A O 1
ATOM 740 N N . PHE A 1 96 ? -9.928 10.996 3.788 1.00 89.62 96 PHE A N 1
ATOM 741 C CA . PHE A 1 96 ? -8.847 11.982 3.911 1.00 89.62 96 PHE A CA 1
ATOM 742 C C . PHE A 1 96 ? -8.416 12.195 5.371 1.00 89.62 96 PHE A C 1
ATOM 744 O O . PHE A 1 96 ? -7.230 12.374 5.637 1.00 89.62 96 PHE A O 1
ATOM 751 N N . GLY A 1 97 ? -9.369 12.180 6.310 1.00 90.38 97 GLY A N 1
ATOM 752 C CA . GLY A 1 97 ? -9.095 12.363 7.733 1.00 90.38 97 GLY A CA 1
ATOM 753 C C . GLY A 1 97 ? -8.282 11.210 8.318 1.00 90.38 97 GLY A C 1
ATOM 754 O O . GLY A 1 97 ? -7.249 11.449 8.939 1.00 90.38 97 GLY A O 1
ATOM 755 N N . GLN A 1 98 ? -8.687 9.966 8.050 1.00 90.94 98 GLN A N 1
ATOM 756 C CA . GLN A 1 98 ? -7.919 8.786 8.460 1.00 90.94 98 GLN A CA 1
ATOM 757 C C . GLN A 1 98 ? -6.510 8.814 7.853 1.00 90.94 98 GLN A C 1
ATOM 759 O O . GLN A 1 98 ? -5.525 8.660 8.571 1.00 90.94 98 GLN A O 1
ATOM 764 N N . ALA A 1 99 ? -6.394 9.102 6.555 1.00 89.31 99 ALA A N 1
ATOM 765 C CA . ALA A 1 99 ? -5.106 9.155 5.871 1.00 89.31 99 ALA A CA 1
ATOM 766 C C . ALA A 1 99 ? -4.184 10.275 6.386 1.00 89.31 99 ALA A C 1
ATOM 768 O O . ALA A 1 99 ? -2.984 10.068 6.524 1.00 89.31 99 ALA A O 1
ATOM 769 N N . SER A 1 100 ? -4.725 11.460 6.678 1.00 90.50 100 SER A N 1
ATOM 770 C CA . SER A 1 100 ? -3.919 12.655 6.980 1.00 90.50 100 SER A CA 1
ATOM 771 C C . SER A 1 100 ? -3.644 12.860 8.467 1.00 90.50 100 SER A C 1
ATOM 773 O O . SER A 1 100 ? -2.698 13.569 8.811 1.00 90.50 100 SER A O 1
ATOM 775 N N . PHE A 1 101 ? -4.456 12.269 9.347 1.00 91.69 101 PHE A N 1
ATOM 776 C CA . PHE A 1 101 ? -4.325 12.427 10.796 1.00 91.69 101 PHE A CA 1
ATOM 777 C C . PHE A 1 101 ? -3.945 11.117 11.487 1.00 91.69 101 PHE A C 1
ATOM 779 O O . PHE A 1 101 ? -2.982 11.102 12.247 1.00 91.69 101 PHE A O 1
ATOM 786 N N . THR A 1 102 ? -4.638 10.014 11.195 1.00 92.38 102 THR A N 1
ATOM 787 C CA . THR A 1 102 ? -4.384 8.716 11.849 1.00 92.38 102 THR A CA 1
ATOM 788 C C . THR A 1 102 ? -3.172 7.991 11.254 1.00 92.38 102 THR A C 1
ATOM 790 O O . THR A 1 102 ? -2.334 7.446 11.981 1.00 92.38 102 THR A O 1
ATOM 793 N N . PHE A 1 103 ? -3.063 8.003 9.924 1.00 94.19 103 PHE A N 1
ATOM 794 C CA . PHE A 1 103 ? -2.087 7.223 9.154 1.00 94.19 103 PHE A CA 1
ATOM 795 C C . PHE A 1 103 ? -1.143 8.086 8.318 1.00 94.19 103 PHE A C 1
ATOM 797 O O . PHE A 1 103 ? -0.627 7.636 7.298 1.00 94.19 103 PHE A O 1
ATOM 804 N N . ASN A 1 104 ? -0.906 9.332 8.736 1.00 94.12 104 ASN A N 1
ATOM 805 C CA . ASN A 1 104 ? -0.099 10.287 7.972 1.00 94.12 104 ASN A CA 1
ATOM 806 C C . ASN A 1 104 ? 1.281 9.723 7.611 1.00 94.12 104 ASN A C 1
ATOM 808 O O . ASN A 1 104 ? 1.717 9.806 6.464 1.00 94.12 104 ASN A O 1
ATOM 812 N N . ASP A 1 105 ? 1.953 9.123 8.591 1.00 94.38 105 ASP A N 1
ATOM 813 C CA . ASP A 1 105 ? 3.291 8.573 8.396 1.00 94.38 105 ASP A CA 1
ATOM 814 C C . ASP A 1 105 ? 3.261 7.325 7.507 1.00 94.38 105 ASP A C 1
ATOM 816 O O . ASP A 1 105 ? 4.092 7.204 6.612 1.00 94.38 105 ASP A O 1
ATOM 820 N N . ASP A 1 106 ? 2.261 6.453 7.661 1.00 93.69 106 ASP A N 1
ATOM 821 C CA . ASP A 1 106 ? 2.095 5.263 6.820 1.00 93.69 106 ASP A CA 1
ATOM 822 C C . ASP A 1 106 ? 1.830 5.640 5.358 1.00 93.69 106 ASP A C 1
ATOM 824 O O . ASP A 1 106 ? 2.407 5.054 4.445 1.00 93.69 106 ASP A O 1
ATOM 828 N N . ILE A 1 107 ? 0.997 6.656 5.120 1.00 93.38 107 ILE A N 1
ATOM 829 C CA . ILE A 1 107 ? 0.701 7.155 3.774 1.00 93.38 107 ILE A CA 1
ATOM 830 C C . ILE A 1 107 ? 1.928 7.836 3.162 1.00 93.38 107 ILE A C 1
ATOM 832 O O . ILE A 1 107 ? 2.187 7.661 1.971 1.00 93.38 107 ILE A O 1
ATOM 836 N N . LYS A 1 108 ? 2.714 8.582 3.947 1.00 92.44 108 LYS A N 1
ATOM 837 C CA . LYS A 1 108 ? 3.981 9.171 3.481 1.00 92.44 108 LYS A CA 1
ATOM 838 C C . LYS A 1 108 ? 5.007 8.107 3.119 1.00 92.44 108 LYS A C 1
ATOM 840 O O . LYS A 1 108 ? 5.635 8.222 2.068 1.00 92.44 108 LYS A O 1
ATOM 845 N N . ASP A 1 109 ? 5.158 7.082 3.949 1.00 93.06 109 ASP A N 1
ATOM 846 C CA . ASP A 1 109 ? 6.074 5.978 3.680 1.00 93.06 109 ASP A CA 1
ATOM 847 C C . ASP A 1 109 ? 5.635 5.182 2.449 1.00 93.06 109 ASP A C 1
ATOM 849 O O . ASP A 1 109 ? 6.465 4.886 1.593 1.00 93.06 109 ASP A O 1
ATOM 853 N N . LEU A 1 110 ? 4.332 4.906 2.308 1.00 92.44 110 LEU A N 1
ATOM 854 C CA . LEU A 1 110 ? 3.768 4.272 1.117 1.00 92.44 110 LEU A CA 1
ATOM 855 C C . LEU A 1 110 ? 4.033 5.111 -0.136 1.00 92.44 110 LEU A C 1
ATOM 857 O O . LEU A 1 110 ? 4.487 4.579 -1.144 1.00 92.44 110 LEU A O 1
ATOM 861 N N . ASN A 1 111 ? 3.781 6.423 -0.081 1.00 91.62 111 ASN A N 1
ATOM 862 C CA . ASN A 1 111 ? 4.085 7.327 -1.190 1.00 91.62 111 ASN A CA 1
ATOM 863 C C . ASN A 1 111 ? 5.571 7.246 -1.553 1.00 91.62 111 ASN A C 1
ATOM 865 O O . ASN A 1 111 ? 5.890 7.049 -2.718 1.00 91.62 111 ASN A O 1
ATOM 869 N N . SER A 1 112 ? 6.456 7.334 -0.557 1.00 90.56 112 SER A N 1
ATOM 870 C CA . SER A 1 112 ? 7.904 7.261 -0.755 1.00 90.56 112 SER A CA 1
ATOM 871 C C . SER A 1 112 ? 8.338 5.936 -1.381 1.00 90.56 112 SER A C 1
ATOM 873 O O . SER A 1 112 ? 9.140 5.946 -2.309 1.00 90.56 112 SER A O 1
ATOM 875 N N . LEU A 1 113 ? 7.788 4.808 -0.921 1.00 90.75 113 LEU A N 1
ATOM 876 C CA . LEU A 1 113 ? 8.076 3.476 -1.454 1.00 90.75 113 LEU A CA 1
ATOM 877 C C . LEU A 1 113 ? 7.649 3.337 -2.922 1.00 90.75 113 LEU A C 1
ATOM 879 O O . LEU A 1 113 ? 8.383 2.760 -3.718 1.00 90.75 113 LEU A O 1
ATOM 883 N N . LEU A 1 114 ? 6.474 3.860 -3.282 1.00 90.75 114 LEU A N 1
ATOM 884 C CA . LEU A 1 114 ? 5.944 3.752 -4.644 1.00 90.75 114 LEU A CA 1
ATOM 885 C C . LEU A 1 114 ? 6.570 4.766 -5.613 1.00 90.75 114 LEU A C 1
ATOM 887 O O . LEU A 1 114 ? 6.497 4.555 -6.822 1.00 90.75 114 LEU A O 1
ATOM 891 N N . THR A 1 115 ? 7.184 5.845 -5.108 1.00 88.94 115 THR A N 1
ATOM 892 C CA . THR A 1 115 ? 7.861 6.847 -5.946 1.00 88.94 115 THR A CA 1
ATOM 893 C C . THR A 1 115 ? 9.367 6.656 -6.055 1.00 88.94 115 THR A C 1
ATOM 895 O O . THR A 1 115 ? 9.930 6.933 -7.108 1.00 88.94 115 THR A O 1
ATOM 898 N N . ASN A 1 116 ? 10.036 6.221 -4.985 1.00 89.56 116 ASN A N 1
ATOM 899 C CA . ASN A 1 116 ? 11.487 6.037 -4.949 1.00 89.56 116 ASN A CA 1
ATOM 900 C C . ASN A 1 116 ? 11.822 4.578 -5.257 1.00 89.56 116 ASN A C 1
ATOM 902 O O . ASN A 1 116 ? 11.975 3.750 -4.359 1.00 89.56 116 ASN A O 1
ATOM 906 N N . VAL A 1 117 ? 11.906 4.282 -6.548 1.00 89.50 117 VAL A N 1
ATOM 907 C CA . VAL A 1 117 ? 12.049 2.926 -7.081 1.00 89.50 117 VAL A CA 1
ATOM 908 C C . VAL A 1 117 ? 13.490 2.656 -7.497 1.00 89.50 117 VAL A C 1
ATOM 910 O O . VAL A 1 117 ? 14.276 3.577 -7.739 1.00 89.50 117 VAL A O 1
ATOM 913 N N . LEU A 1 118 ? 13.844 1.380 -7.590 1.00 90.06 118 LEU A N 1
ATOM 914 C CA . LEU A 1 118 ? 15.087 0.952 -8.218 1.00 90.06 118 LEU A CA 1
ATOM 915 C C . LEU A 1 118 ? 14.840 0.724 -9.706 1.00 90.06 118 LEU A C 1
ATOM 917 O O . LEU A 1 118 ? 13.780 0.233 -10.095 1.00 90.06 118 LEU A O 1
ATOM 921 N N . THR A 1 119 ? 15.807 1.089 -10.541 1.00 88.94 119 THR A N 1
ATOM 922 C CA . THR A 1 119 ? 15.716 0.895 -11.987 1.00 88.94 119 THR A CA 1
ATOM 923 C C . THR A 1 119 ? 17.051 0.511 -12.603 1.00 88.94 119 THR A C 1
ATOM 925 O O . THR A 1 119 ? 18.108 0.910 -12.115 1.00 88.94 119 THR A O 1
ATOM 928 N N . VAL A 1 120 ? 17.004 -0.268 -13.678 1.00 85.12 120 VAL A N 1
ATOM 929 C CA . VAL A 1 120 ? 18.170 -0.672 -14.469 1.00 85.12 120 VAL A CA 1
ATOM 930 C C . VAL A 1 120 ? 17.745 -0.878 -15.919 1.00 85.12 120 VAL A C 1
ATOM 932 O O . VAL A 1 120 ? 16.609 -1.265 -16.188 1.00 85.12 120 VAL A O 1
ATOM 935 N N . ALA A 1 121 ? 18.640 -0.583 -16.861 1.00 79.19 121 ALA A N 1
ATOM 936 C CA . ALA A 1 121 ? 18.402 -0.852 -18.275 1.00 79.19 121 ALA A CA 1
ATOM 937 C C . ALA A 1 121 ? 18.554 -2.353 -18.560 1.00 79.19 121 ALA A C 1
ATOM 939 O O . ALA A 1 121 ? 19.522 -2.975 -18.119 1.00 79.19 121 ALA A O 1
ATOM 940 N N . THR A 1 122 ? 17.623 -2.932 -19.315 1.00 68.06 122 THR A N 1
ATOM 941 C CA . THR A 1 122 ? 17.718 -4.338 -19.721 1.00 68.06 122 THR A CA 1
ATOM 942 C C . THR A 1 122 ? 18.666 -4.497 -20.915 1.00 68.06 122 THR A C 1
ATOM 944 O O . THR A 1 122 ? 18.577 -3.730 -21.879 1.00 68.06 122 THR A O 1
ATOM 947 N N . PRO A 1 123 ? 19.564 -5.502 -20.915 1.00 58.09 123 PRO A N 1
ATOM 948 C CA . PRO A 1 123 ? 20.470 -5.736 -22.043 1.00 58.09 123 PRO A CA 1
ATOM 949 C C . PRO A 1 123 ? 19.757 -6.225 -23.314 1.00 58.09 123 PRO A C 1
ATOM 951 O O . PRO A 1 123 ? 20.277 -6.057 -24.414 1.00 58.09 123 PRO A O 1
ATOM 954 N N . HIS A 1 124 ? 18.587 -6.859 -23.166 1.00 56.34 124 HIS A N 1
ATOM 955 C CA . HIS A 1 124 ? 17.952 -7.658 -24.221 1.00 56.34 124 HIS A CA 1
ATOM 956 C C . HIS A 1 124 ? 16.744 -6.998 -24.909 1.00 56.34 124 HIS A C 1
ATOM 958 O O . HIS A 1 124 ? 16.363 -7.453 -25.983 1.00 56.34 124 HIS A O 1
ATOM 964 N N . ASN A 1 125 ? 16.186 -5.911 -24.360 1.00 53.88 125 ASN A N 1
ATOM 965 C CA . ASN A 1 125 ? 15.001 -5.224 -24.898 1.00 53.88 125 ASN A CA 1
ATOM 966 C C . ASN A 1 125 ? 15.313 -3.765 -25.273 1.00 53.88 125 ASN A C 1
ATOM 968 O O . ASN A 1 125 ? 14.791 -2.830 -24.682 1.00 53.88 125 ASN A O 1
ATOM 972 N N . ASN A 1 126 ? 16.214 -3.549 -26.239 1.00 57.44 126 ASN A N 1
ATOM 973 C CA . ASN A 1 126 ? 16.538 -2.219 -26.791 1.00 57.44 126 ASN A CA 1
ATOM 974 C C . ASN A 1 126 ? 16.929 -1.126 -25.763 1.00 57.44 126 ASN A C 1
ATOM 976 O O . ASN A 1 126 ? 16.913 0.058 -26.097 1.00 57.44 126 ASN A O 1
ATOM 980 N N . GLY A 1 127 ? 17.324 -1.499 -24.541 1.00 58.62 127 GLY A N 1
ATOM 981 C CA . GLY A 1 127 ? 17.645 -0.555 -23.468 1.00 58.62 127 GLY A CA 1
ATOM 982 C C . GLY A 1 127 ? 16.448 -0.091 -22.632 1.00 58.62 127 GLY A C 1
ATOM 983 O O . GLY A 1 127 ? 16.595 0.871 -21.877 1.00 58.62 127 GLY A O 1
ATOM 984 N N . ASP A 1 128 ? 15.293 -0.756 -22.724 1.00 71.50 128 ASP A N 1
ATOM 985 C CA . ASP A 1 128 ? 14.146 -0.460 -21.867 1.00 71.50 128 ASP A CA 1
ATOM 986 C C . ASP A 1 128 ? 14.500 -0.670 -20.393 1.00 71.50 128 ASP A C 1
ATOM 988 O O . ASP A 1 128 ? 15.131 -1.661 -20.001 1.00 71.50 128 ASP A O 1
ATOM 992 N N . ALA A 1 129 ? 14.098 0.299 -19.573 1.00 82.25 129 ALA A N 1
ATOM 993 C CA . ALA A 1 129 ? 14.314 0.280 -18.139 1.00 82.25 129 ALA A CA 1
ATOM 994 C C . ALA A 1 129 ? 13.267 -0.594 -17.443 1.00 82.25 129 ALA A C 1
ATOM 996 O O . ALA A 1 129 ? 12.068 -0.481 -17.710 1.00 82.25 129 ALA A O 1
ATOM 997 N N . VAL A 1 130 ? 13.725 -1.414 -16.501 1.00 86.00 130 VAL A N 1
ATOM 998 C CA . VAL A 1 130 ? 12.855 -2.130 -15.565 1.00 86.00 130 VAL A CA 1
ATOM 999 C C . VAL A 1 130 ? 12.822 -1.432 -14.216 1.00 86.00 130 VAL A C 1
ATOM 1001 O O . VAL A 1 130 ? 13.735 -0.678 -13.869 1.00 86.00 130 VAL A O 1
ATOM 1004 N N . TYR A 1 131 ? 11.754 -1.673 -13.465 1.00 87.62 131 TYR A N 1
ATOM 1005 C CA . TYR A 1 131 ? 11.437 -1.024 -12.202 1.00 87.62 131 TYR A CA 1
ATOM 1006 C C . TYR A 1 131 ? 11.191 -2.064 -11.113 1.00 87.62 131 TYR A C 1
ATOM 1008 O O . TYR A 1 131 ? 10.538 -3.083 -11.345 1.00 87.62 131 TYR A O 1
ATOM 1016 N N . LEU A 1 132 ? 11.718 -1.780 -9.922 1.00 88.94 132 LEU A N 1
ATOM 1017 C CA . LEU A 1 132 ? 11.610 -2.612 -8.730 1.00 88.94 132 LEU A CA 1
ATOM 1018 C C . LEU A 1 132 ? 11.353 -1.735 -7.501 1.00 88.94 132 LEU A C 1
ATOM 1020 O O . LEU A 1 132 ? 11.766 -0.573 -7.444 1.00 88.94 132 LEU A O 1
ATOM 1024 N N . LEU A 1 133 ? 10.724 -2.305 -6.475 1.00 89.25 133 LEU A N 1
ATOM 1025 C CA . LEU A 1 133 ? 10.692 -1.671 -5.156 1.00 89.25 133 LEU A CA 1
ATOM 1026 C C . LEU A 1 133 ? 12.068 -1.756 -4.492 1.00 89.25 133 LEU A C 1
ATOM 1028 O O . LEU A 1 133 ? 12.749 -2.772 -4.603 1.00 89.25 133 LEU A O 1
ATOM 1032 N N . ASP A 1 134 ? 12.455 -0.720 -3.745 1.00 88.75 134 ASP A N 1
ATOM 1033 C CA . ASP A 1 134 ? 13.636 -0.790 -2.881 1.00 88.75 134 ASP A CA 1
ATOM 1034 C C . ASP A 1 134 ? 13.371 -1.793 -1.732 1.00 88.75 134 ASP A C 1
ATOM 1036 O O . ASP A 1 134 ? 12.477 -1.552 -0.906 1.00 88.75 134 ASP A O 1
ATOM 1040 N N . PRO A 1 135 ? 14.120 -2.914 -1.644 1.00 87.62 135 PRO A N 1
ATOM 1041 C CA . PRO A 1 135 ? 13.882 -3.950 -0.642 1.00 87.62 135 PRO A CA 1
ATOM 1042 C C . PRO A 1 135 ? 14.013 -3.460 0.800 1.00 87.62 135 PRO A C 1
ATOM 1044 O O . PRO A 1 135 ? 13.316 -3.964 1.683 1.00 87.62 135 PRO A O 1
ATOM 1047 N N . ASP A 1 136 ? 14.904 -2.504 1.061 1.00 88.75 136 ASP A N 1
ATOM 1048 C CA . ASP A 1 136 ? 15.149 -1.997 2.409 1.00 88.75 136 ASP A CA 1
ATOM 1049 C C . ASP A 1 136 ? 14.013 -1.068 2.841 1.00 88.75 136 ASP A C 1
ATOM 1051 O O . ASP A 1 136 ? 13.492 -1.201 3.954 1.00 88.75 136 ASP A O 1
ATOM 1055 N N . VAL A 1 137 ? 13.562 -0.192 1.936 1.00 89.06 137 VAL A N 1
ATOM 1056 C CA . VAL A 1 137 ? 12.397 0.678 2.173 1.00 89.06 137 VAL A CA 1
ATOM 1057 C C . VAL A 1 137 ? 11.138 -0.167 2.360 1.00 89.06 137 VAL A C 1
ATOM 1059 O O . VAL A 1 137 ? 10.391 0.046 3.317 1.00 89.06 137 VAL A O 1
ATOM 1062 N N . TYR A 1 138 ? 10.935 -1.178 1.511 1.00 88.94 138 TYR A N 1
ATOM 1063 C CA . TYR A 1 138 ? 9.821 -2.113 1.639 1.00 88.94 138 TYR A CA 1
ATOM 1064 C C . TYR A 1 138 ? 9.841 -2.845 2.986 1.00 88.94 138 TYR A C 1
ATOM 1066 O O . TYR A 1 138 ? 8.826 -2.880 3.685 1.00 88.94 138 TYR A O 1
ATOM 1074 N N . ARG A 1 139 ? 10.991 -3.403 3.396 1.00 87.69 139 ARG A N 1
ATOM 1075 C CA . ARG A 1 139 ? 11.124 -4.108 4.683 1.00 87.69 139 ARG A CA 1
ATOM 1076 C C . ARG A 1 139 ? 10.831 -3.187 5.867 1.00 87.69 139 ARG A C 1
ATOM 1078 O O . ARG A 1 139 ? 10.111 -3.596 6.781 1.00 87.69 139 ARG A O 1
ATOM 1085 N N . ALA A 1 140 ? 11.338 -1.955 5.843 1.00 90.44 140 ALA A N 1
ATOM 1086 C CA . ALA A 1 140 ? 11.066 -0.964 6.880 1.00 90.44 140 ALA A CA 1
ATOM 1087 C C . ALA A 1 140 ? 9.570 -0.617 6.956 1.00 90.44 140 ALA A C 1
ATOM 1089 O O . ALA A 1 140 ? 8.980 -0.656 8.039 1.00 90.44 140 ALA A O 1
ATOM 1090 N N . PHE A 1 141 ? 8.939 -0.351 5.809 1.00 90.50 141 PHE A N 1
ATOM 1091 C CA . PHE A 1 141 ? 7.511 -0.051 5.730 1.00 90.50 141 PHE A CA 1
ATOM 1092 C C . PHE A 1 141 ? 6.651 -1.223 6.225 1.00 90.50 141 PHE A C 1
ATOM 1094 O O . PHE A 1 141 ? 5.778 -1.054 7.078 1.00 90.50 141 PHE A O 1
ATOM 1101 N N . ARG A 1 142 ? 6.969 -2.448 5.792 1.00 87.75 142 ARG A N 1
ATOM 1102 C CA . ARG A 1 142 ? 6.310 -3.675 6.258 1.00 87.75 142 ARG A CA 1
ATOM 1103 C C . ARG A 1 142 ? 6.422 -3.847 7.773 1.00 87.75 142 ARG A C 1
ATOM 1105 O O . ARG A 1 142 ? 5.451 -4.242 8.417 1.00 87.75 142 ARG A O 1
ATOM 1112 N N . GLY A 1 143 ? 7.581 -3.534 8.355 1.00 88.12 143 GLY A N 1
ATOM 1113 C CA . GLY A 1 143 ? 7.792 -3.556 9.804 1.00 88.12 143 GLY A CA 1
ATOM 1114 C C . GLY A 1 143 ? 6.874 -2.587 10.559 1.00 88.12 143 GLY A C 1
ATOM 1115 O O . GLY A 1 143 ? 6.314 -2.951 11.598 1.00 88.12 143 GLY A O 1
ATOM 1116 N N . LYS A 1 144 ? 6.651 -1.382 10.016 1.00 90.81 144 LYS A N 1
ATOM 1117 C CA . LYS A 1 144 ? 5.715 -0.401 10.591 1.00 90.81 144 LYS A CA 1
ATOM 1118 C C . LYS A 1 144 ? 4.273 -0.910 10.566 1.00 90.81 144 LYS A C 1
ATOM 1120 O O . LYS A 1 144 ? 3.618 -0.920 11.609 1.00 90.81 144 LYS A O 1
ATOM 1125 N N . LEU A 1 145 ? 3.811 -1.435 9.430 1.00 89.38 145 LEU A N 1
ATOM 1126 C CA . LEU A 1 145 ? 2.465 -2.011 9.314 1.00 89.38 145 LEU A CA 1
ATOM 1127 C C . LEU A 1 145 ? 2.271 -3.218 10.238 1.00 89.38 145 LEU A C 1
ATOM 1129 O O . LEU A 1 145 ? 1.232 -3.351 10.884 1.00 89.38 145 LEU A O 1
ATOM 1133 N N . ALA A 1 146 ? 3.289 -4.072 10.363 1.00 86.31 146 ALA A N 1
ATOM 1134 C CA . ALA A 1 146 ? 3.257 -5.204 11.282 1.00 86.31 146 ALA A CA 1
ATOM 1135 C C . ALA A 1 146 ? 3.131 -4.761 12.746 1.00 86.31 146 ALA A C 1
ATOM 1137 O O . ALA A 1 146 ? 2.393 -5.381 13.514 1.00 86.31 146 ALA A O 1
ATOM 1138 N N . THR A 1 147 ? 3.815 -3.677 13.115 1.00 88.19 147 THR A N 1
ATOM 1139 C CA . THR A 1 147 ? 3.735 -3.078 14.452 1.00 88.19 147 THR A CA 1
ATOM 1140 C C . THR A 1 147 ? 2.343 -2.513 14.715 1.00 88.19 147 THR A C 1
ATOM 1142 O O . THR A 1 147 ? 1.742 -2.836 15.737 1.00 88.19 147 THR A O 1
ATOM 1145 N N . ARG A 1 148 ? 1.784 -1.745 13.770 1.00 87.75 148 ARG A N 1
ATOM 1146 C CA . ARG A 1 148 ? 0.409 -1.234 13.864 1.00 87.75 148 ARG A CA 1
ATOM 1147 C C . ARG A 1 148 ? -0.610 -2.346 14.016 1.00 87.75 148 ARG A C 1
ATOM 1149 O O . ARG A 1 148 ? -1.463 -2.277 14.897 1.00 87.75 148 ARG A O 1
ATOM 1156 N N . ARG A 1 149 ? -0.482 -3.394 13.199 1.00 85.38 149 ARG A N 1
ATOM 1157 C CA . ARG A 1 149 ? -1.319 -4.577 13.343 1.00 85.38 149 ARG A CA 1
ATOM 1158 C C . ARG A 1 149 ? -1.194 -5.146 14.746 1.00 85.38 149 ARG A C 1
ATOM 1160 O O . ARG A 1 149 ? -2.214 -5.412 15.352 1.00 85.38 149 ARG A O 1
ATOM 1167 N N . LYS A 1 150 ? 0.024 -5.365 15.246 1.00 83.94 150 LYS A N 1
ATOM 1168 C CA . LYS A 1 150 ? 0.234 -5.969 16.566 1.00 83.94 150 LYS A CA 1
ATOM 1169 C C . LYS A 1 150 ? -0.472 -5.170 17.668 1.00 83.94 150 LYS A C 1
ATOM 1171 O O . LYS A 1 150 ? -1.154 -5.775 18.482 1.00 83.94 150 LYS A O 1
ATOM 1176 N N . ILE A 1 151 ? -0.369 -3.840 17.632 1.00 85.44 151 ILE A N 1
ATOM 1177 C CA . ILE A 1 151 ? -1.049 -2.945 18.581 1.00 85.44 151 ILE A CA 1
ATOM 1178 C C . ILE A 1 151 ? -2.571 -3.139 18.526 1.00 85.44 151 ILE A C 1
ATOM 1180 O O . ILE A 1 151 ? -3.200 -3.355 19.557 1.00 85.44 151 ILE A O 1
ATOM 1184 N N . ALA A 1 152 ? -3.163 -3.109 17.330 1.00 83.75 152 ALA A N 1
ATOM 1185 C CA . ALA A 1 152 ? -4.603 -3.316 17.183 1.00 83.75 152 ALA A CA 1
ATOM 1186 C C . ALA A 1 152 ? -5.019 -4.747 17.566 1.00 83.75 152 ALA A C 1
ATOM 1188 O O . ALA A 1 152 ? -6.017 -4.934 18.252 1.00 83.75 152 ALA A O 1
ATOM 1189 N N . ALA A 1 153 ? -4.228 -5.746 17.160 1.00 78.06 153 ALA A N 1
ATOM 1190 C CA . ALA A 1 153 ? -4.429 -7.166 17.425 1.00 78.06 153 ALA A CA 1
ATOM 1191 C C . ALA A 1 153 ? -4.508 -7.448 18.927 1.00 78.06 153 ALA A C 1
ATOM 1193 O O . ALA A 1 153 ? -5.408 -8.154 19.355 1.00 78.06 153 ALA A O 1
ATOM 1194 N N . GLU A 1 154 ? -3.613 -6.870 19.730 1.00 75.25 154 GLU A N 1
ATOM 1195 C CA . GLU A 1 154 ? -3.634 -7.018 21.189 1.00 75.25 154 GLU A CA 1
ATOM 1196 C C . GLU A 1 154 ? -4.953 -6.524 21.804 1.00 75.25 154 GLU A C 1
ATOM 1198 O O . GLU A 1 154 ? -5.469 -7.159 22.719 1.00 75.25 154 GLU A O 1
ATOM 1203 N N . ALA A 1 155 ? -5.546 -5.455 21.266 1.00 71.62 155 ALA A N 1
ATOM 1204 C CA . ALA A 1 155 ? -6.818 -4.923 21.754 1.00 71.62 155 ALA A CA 1
ATOM 1205 C C . ALA A 1 155 ? -8.052 -5.690 21.247 1.00 71.62 155 ALA A C 1
ATOM 1207 O O . ALA A 1 155 ? -9.060 -5.760 21.945 1.00 71.62 155 ALA A O 1
ATOM 1208 N N . ILE A 1 156 ? -7.993 -6.261 20.042 1.00 72.31 156 ILE A N 1
ATOM 1209 C CA . ILE A 1 156 ? -9.112 -6.991 19.417 1.00 72.31 156 ILE A CA 1
ATOM 1210 C C . ILE A 1 156 ? -9.052 -8.513 19.650 1.00 72.31 156 ILE A C 1
ATOM 1212 O O . ILE A 1 156 ? -10.013 -9.212 19.328 1.00 72.31 156 ILE A O 1
ATOM 1216 N N . TRP A 1 157 ? -7.942 -9.038 20.187 1.00 69.12 157 TRP A N 1
ATOM 1217 C CA . TRP A 1 157 ? -7.713 -10.472 20.425 1.00 69.12 157 TRP A CA 1
ATOM 1218 C C . TRP A 1 157 ? -8.788 -11.086 21.321 1.00 69.12 157 TRP A C 1
ATOM 1220 O O . TRP A 1 157 ? -9.285 -12.177 21.047 1.00 69.12 157 TRP A O 1
ATOM 1230 N N . GLU A 1 158 ? -9.208 -10.353 22.354 1.00 62.94 158 GLU A N 1
ATOM 1231 C CA . GLU A 1 158 ? -10.286 -10.768 23.263 1.00 62.94 158 GLU A CA 1
ATOM 1232 C C . GLU A 1 158 ? -11.643 -10.932 22.554 1.00 62.94 158 GLU A C 1
ATOM 1234 O O . GLU A 1 158 ? -12.534 -11.605 23.070 1.00 62.94 158 GLU A O 1
ATOM 1239 N N . TYR A 1 159 ? -11.780 -10.372 21.350 1.00 58.84 159 TYR A N 1
ATOM 1240 C CA . TYR A 1 159 ? -13.011 -10.338 20.565 1.00 58.84 159 TYR A CA 1
ATOM 1241 C C . TYR A 1 159 ? -12.962 -11.225 19.309 1.00 58.84 159 TYR A C 1
ATOM 1243 O O . TYR A 1 159 ? -13.897 -11.215 18.514 1.00 58.84 159 TYR A O 1
ATOM 1251 N N . GLY A 1 160 ? -11.899 -12.016 19.119 1.00 51.62 160 GLY A N 1
ATOM 1252 C CA . GLY A 1 160 ? -11.826 -13.020 18.052 1.00 51.62 160 GLY A CA 1
ATOM 1253 C C . GLY A 1 160 ? -11.463 -12.493 16.657 1.00 51.62 160 GLY A C 1
ATOM 1254 O O . GLY A 1 160 ? -11.492 -13.272 15.703 1.00 51.62 160 GLY A O 1
ATOM 1255 N N . TYR A 1 161 ? -11.047 -11.227 16.514 1.00 57.69 161 TYR A N 1
ATOM 1256 C CA . TYR A 1 161 ? -10.530 -10.663 15.251 1.00 57.69 161 TYR A CA 1
ATOM 1257 C C . TYR A 1 161 ? -9.078 -11.075 14.969 1.00 57.69 161 TYR A C 1
ATOM 1259 O O . TYR A 1 161 ? -8.197 -10.272 14.657 1.00 57.69 161 TYR A O 1
ATOM 1267 N N . ASN A 1 162 ? -8.824 -12.377 15.045 1.00 51.94 162 ASN A N 1
ATOM 1268 C CA . ASN A 1 162 ? -7.503 -12.980 14.868 1.00 51.94 162 ASN A CA 1
ATOM 1269 C C . ASN A 1 162 ? -7.046 -12.951 13.392 1.00 51.94 162 ASN A C 1
ATOM 1271 O O . ASN A 1 162 ? -5.927 -13.353 13.073 1.00 51.94 162 ASN A O 1
ATOM 1275 N N . THR A 1 163 ? -7.924 -12.500 12.491 1.00 51.09 163 THR A N 1
ATOM 1276 C CA . THR A 1 163 ? -7.827 -12.598 11.030 1.00 51.09 163 THR A CA 1
ATOM 1277 C C . THR A 1 163 ? -7.449 -11.295 10.337 1.00 51.09 163 THR A C 1
ATOM 1279 O O . THR A 1 163 ? -7.420 -11.271 9.110 1.00 51.09 163 THR A O 1
ATOM 1282 N N . LEU A 1 164 ? -7.099 -10.231 11.072 1.00 56.69 164 LEU A N 1
ATOM 1283 C CA . LEU A 1 164 ? -6.383 -9.084 10.502 1.00 56.69 164 LEU A CA 1
ATOM 1284 C C . LEU A 1 164 ? -4.989 -9.556 10.065 1.00 56.69 164 LEU A C 1
ATOM 1286 O O . LEU A 1 164 ? -3.979 -9.344 10.728 1.00 56.69 164 LEU A O 1
ATOM 1290 N N . THR A 1 165 ? -4.913 -10.315 8.982 1.00 56.19 165 THR A N 1
ATOM 1291 C CA . THR A 1 165 ? -3.660 -10.764 8.399 1.00 56.19 165 THR A CA 1
ATOM 1292 C C . THR A 1 165 ? -2.959 -9.553 7.809 1.00 56.19 165 THR A C 1
ATOM 1294 O O . THR A 1 165 ? -3.545 -8.815 7.019 1.00 56.19 165 THR A O 1
ATOM 1297 N N . ILE A 1 166 ? -1.682 -9.359 8.168 1.00 53.62 166 ILE A N 1
ATOM 1298 C CA . ILE A 1 166 ? -0.782 -8.597 7.293 1.00 53.62 166 ILE A CA 1
ATOM 1299 C C . ILE A 1 166 ? -0.894 -9.299 5.953 1.00 53.62 166 ILE A C 1
ATOM 1301 O O . ILE A 1 166 ? -0.672 -10.510 5.908 1.00 53.62 166 ILE A O 1
ATOM 1305 N N . LEU A 1 167 ? -1.282 -8.555 4.923 1.00 56.31 167 LEU A N 1
ATOM 1306 C CA . LEU A 1 167 ? -1.422 -9.040 3.558 1.00 56.31 167 LEU A CA 1
ATOM 1307 C C . LEU A 1 167 ? -0.226 -9.945 3.228 1.00 56.31 167 LEU A C 1
ATOM 1309 O O . LEU A 1 167 ? 0.911 -9.488 3.096 1.00 56.31 167 LEU A O 1
ATOM 1313 N N . SER A 1 168 ? -0.465 -11.258 3.199 1.00 45.19 168 SER A N 1
ATOM 1314 C CA . SER A 1 168 ? 0.540 -12.257 2.817 1.00 45.19 168 SER A CA 1
ATOM 1315 C C . SER A 1 168 ? 0.813 -12.220 1.315 1.00 45.19 168 SER A C 1
ATOM 1317 O O . SER A 1 168 ? 1.786 -12.804 0.851 1.00 45.19 168 SER A O 1
ATOM 1319 N N . TRP A 1 169 ? -0.004 -11.474 0.580 1.00 52.00 169 TRP A N 1
ATOM 1320 C CA . TRP A 1 169 ? 0.078 -11.269 -0.848 1.00 52.00 169 TRP A CA 1
ATOM 1321 C C . TRP A 1 169 ? 0.359 -9.793 -1.078 1.00 52.00 169 TRP A C 1
ATOM 1323 O O . TRP A 1 169 ? -0.448 -8.969 -0.653 1.00 52.00 169 TRP A O 1
ATOM 1333 N N . LEU A 1 170 ? 1.500 -9.481 -1.708 1.00 52.59 170 LEU A N 1
ATOM 1334 C CA . LEU A 1 170 ? 1.501 -8.653 -2.924 1.00 52.59 170 LEU A CA 1
ATOM 1335 C C . LEU A 1 170 ? 2.855 -8.263 -3.501 1.00 52.59 170 LEU A C 1
ATOM 1337 O O . LEU A 1 170 ? 2.917 -7.594 -4.524 1.00 52.59 170 LEU A O 1
ATOM 1341 N N . ALA A 1 171 ? 3.955 -8.667 -2.897 1.00 57.78 171 ALA A N 1
ATOM 1342 C CA . ALA A 1 171 ? 5.231 -8.243 -3.420 1.00 57.78 171 ALA A CA 1
ATOM 1343 C C . ALA A 1 171 ? 6.216 -9.382 -3.330 1.00 57.78 171 ALA A C 1
ATOM 1345 O O . ALA A 1 171 ? 6.942 -9.508 -2.342 1.00 57.78 171 ALA A O 1
ATOM 1346 N N . ASP A 1 172 ? 6.263 -10.183 -4.391 1.00 65.94 172 ASP A N 1
ATOM 1347 C CA . ASP A 1 172 ? 7.573 -10.656 -4.780 1.00 65.94 172 ASP A CA 1
ATOM 1348 C C . ASP A 1 172 ? 8.383 -9.421 -5.202 1.00 65.94 172 ASP A C 1
ATOM 1350 O O . ASP A 1 172 ? 8.359 -8.978 -6.344 1.00 65.94 172 ASP A O 1
ATOM 1354 N N . ILE A 1 173 ? 9.034 -8.801 -4.215 1.00 74.50 173 ILE A N 1
ATOM 1355 C CA . ILE A 1 173 ? 9.891 -7.626 -4.402 1.00 74.50 173 ILE A CA 1
ATOM 1356 C C . ILE A 1 173 ? 11.143 -7.948 -5.223 1.00 74.50 173 ILE A C 1
ATOM 1358 O O . ILE A 1 173 ? 11.943 -7.051 -5.476 1.00 74.50 173 ILE A O 1
ATOM 1362 N N . THR A 1 174 ? 11.345 -9.221 -5.576 1.00 74.50 174 THR A N 1
ATOM 1363 C CA . THR A 1 174 ? 12.403 -9.638 -6.490 1.00 74.50 174 THR A CA 1
ATOM 1364 C C . THR A 1 174 ? 11.971 -9.524 -7.948 1.00 74.50 174 THR A C 1
ATOM 1366 O O . THR A 1 174 ? 12.841 -9.493 -8.808 1.00 74.50 174 THR A O 1
ATOM 1369 N N . MET A 1 175 ? 10.670 -9.377 -8.233 1.00 76.88 175 MET A N 1
ATOM 1370 C CA . MET A 1 175 ? 10.180 -9.181 -9.595 1.00 76.88 175 MET 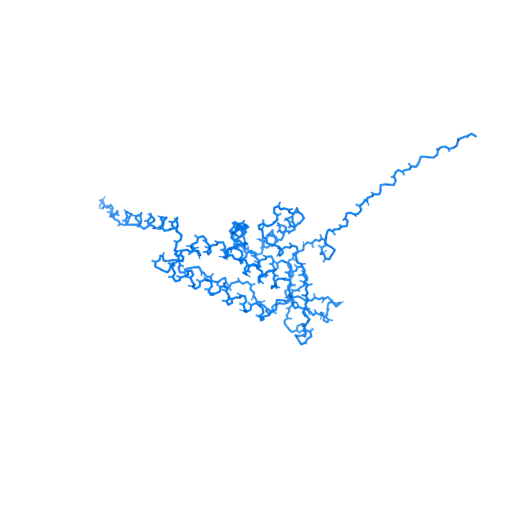A CA 1
ATOM 1371 C C . MET A 1 175 ? 10.542 -7.796 -10.125 1.00 76.88 175 MET A C 1
ATOM 1373 O O . MET A 1 175 ? 10.336 -6.773 -9.463 1.00 76.88 175 MET A O 1
ATOM 1377 N N . ALA A 1 176 ? 11.031 -7.780 -11.361 1.00 83.00 176 ALA A N 1
ATOM 1378 C CA . ALA A 1 176 ? 11.247 -6.571 -12.129 1.00 83.00 176 ALA A CA 1
ATOM 1379 C C . ALA A 1 176 ? 10.176 -6.431 -13.210 1.00 83.00 176 ALA A C 1
ATOM 1381 O O . ALA A 1 176 ? 9.814 -7.393 -13.887 1.00 83.00 176 ALA A O 1
ATOM 1382 N N . PHE A 1 177 ? 9.677 -5.212 -13.376 1.00 85.31 177 PHE A N 1
ATOM 1383 C CA . PHE A 1 177 ? 8.580 -4.912 -14.290 1.00 85.31 177 PHE A CA 1
ATOM 1384 C C . PHE A 1 177 ? 8.983 -3.821 -15.276 1.00 85.31 177 PHE A C 1
ATOM 1386 O O . PHE A 1 177 ? 9.763 -2.929 -14.940 1.00 85.31 177 PHE A O 1
ATOM 1393 N N . ASN A 1 178 ? 8.413 -3.837 -16.481 1.00 85.69 178 ASN A N 1
ATOM 1394 C CA . ASN A 1 178 ? 8.438 -2.646 -17.331 1.00 85.69 178 ASN A CA 1
ATOM 1395 C C . ASN A 1 178 ? 7.600 -1.518 -16.686 1.00 85.69 178 ASN A C 1
ATOM 1397 O O . ASN A 1 178 ? 6.940 -1.704 -15.664 1.00 85.69 178 ASN A O 1
ATOM 1401 N N . ALA A 1 179 ? 7.602 -0.330 -17.290 1.00 85.50 179 ALA A N 1
ATOM 1402 C CA . ALA A 1 179 ? 6.881 0.814 -16.736 1.00 85.50 179 ALA A CA 1
ATOM 1403 C C . ALA A 1 179 ? 5.357 0.604 -16.603 1.00 85.50 179 ALA A C 1
ATOM 1405 O O . ALA A 1 179 ? 4.779 1.050 -15.615 1.00 85.50 179 ALA A O 1
ATOM 1406 N N . ASN A 1 180 ? 4.710 -0.045 -17.578 1.00 86.94 180 ASN A N 1
ATOM 1407 C CA . ASN A 1 180 ? 3.264 -0.291 -17.558 1.00 86.94 180 ASN A CA 1
ATOM 1408 C C . ASN A 1 180 ? 2.885 -1.234 -16.413 1.00 86.94 180 ASN A C 1
ATOM 1410 O O . ASN A 1 180 ? 2.030 -0.919 -15.587 1.00 86.94 180 ASN A O 1
ATOM 1414 N N . ASP A 1 181 ? 3.577 -2.364 -16.330 1.00 86.19 181 ASP A N 1
ATOM 1415 C CA . ASP A 1 181 ? 3.272 -3.399 -15.349 1.00 86.19 181 ASP A CA 1
ATOM 1416 C C . ASP A 1 181 ? 3.632 -2.929 -13.943 1.00 86.19 181 ASP A C 1
ATOM 1418 O O . ASP A 1 181 ? 2.900 -3.199 -12.994 1.00 86.19 181 ASP A O 1
ATOM 1422 N N . PHE A 1 182 ? 4.692 -2.124 -13.807 1.00 88.00 182 PHE A N 1
ATOM 1423 C CA . PHE A 1 182 ? 5.020 -1.487 -12.538 1.00 88.00 182 PHE A CA 1
ATOM 1424 C C . PHE A 1 182 ? 3.938 -0.484 -12.102 1.00 88.00 182 PHE A C 1
ATOM 1426 O O . PHE A 1 182 ? 3.608 -0.392 -10.920 1.00 88.00 182 PHE A O 1
ATOM 1433 N N . GLU A 1 183 ? 3.326 0.255 -13.030 1.00 89.69 183 GLU A N 1
ATOM 1434 C CA . GLU A 1 183 ? 2.207 1.149 -12.717 1.00 89.69 183 GLU A CA 1
ATOM 1435 C C . GLU A 1 183 ? 0.973 0.381 -12.205 1.00 89.69 183 GLU A C 1
ATOM 1437 O O . GLU A 1 183 ? 0.326 0.805 -11.241 1.00 89.69 183 GLU A O 1
ATOM 1442 N N . LEU A 1 184 ? 0.662 -0.778 -12.790 1.00 88.31 184 LEU A N 1
ATOM 1443 C CA . LEU A 1 184 ? -0.421 -1.650 -12.317 1.00 88.31 184 LEU A CA 1
ATOM 1444 C C . LEU A 1 184 ? -0.075 -2.321 -10.982 1.00 88.31 184 LEU A C 1
ATOM 1446 O O . LEU A 1 184 ? -0.913 -2.393 -10.081 1.00 88.31 184 LEU A O 1
ATOM 1450 N N . TYR A 1 185 ? 1.178 -2.727 -10.816 1.00 85.88 185 TYR A N 1
ATOM 1451 C CA . TYR A 1 185 ? 1.702 -3.282 -9.577 1.00 85.88 185 TYR A CA 1
ATOM 1452 C C . TYR A 1 185 ? 1.620 -2.276 -8.416 1.00 85.88 185 TYR A C 1
ATOM 1454 O O . TYR A 1 185 ? 1.117 -2.597 -7.338 1.00 85.88 185 TYR A O 1
ATOM 1462 N N . THR A 1 186 ? 2.032 -1.022 -8.632 1.00 88.25 186 THR A N 1
ATOM 1463 C CA . THR A 1 186 ? 1.939 0.038 -7.608 1.00 88.25 186 THR A CA 1
ATOM 1464 C C . THR A 1 186 ? 0.492 0.371 -7.245 1.00 88.25 186 THR A C 1
ATOM 1466 O O . THR A 1 186 ? 0.208 0.636 -6.073 1.00 88.25 186 THR A O 1
ATOM 1469 N N . LEU A 1 187 ? -0.434 0.311 -8.211 1.00 89.44 187 LEU A N 1
ATOM 1470 C CA . LEU A 1 187 ? -1.868 0.446 -7.959 1.00 89.44 187 LEU A CA 1
ATOM 1471 C C . LEU A 1 187 ? -2.368 -0.672 -7.050 1.00 89.44 187 LEU A C 1
ATOM 1473 O O . LEU A 1 187 ? -2.975 -0.401 -6.016 1.00 89.44 187 LEU A O 1
ATOM 1477 N N . GLN A 1 188 ? -2.090 -1.921 -7.416 1.00 86.69 188 GLN A N 1
ATOM 1478 C CA . GLN A 1 188 ? -2.507 -3.084 -6.646 1.00 86.69 188 GLN A CA 1
ATOM 1479 C C . GLN A 1 188 ? -1.965 -3.024 -5.213 1.00 86.69 188 GLN A C 1
ATOM 1481 O O . GLN A 1 188 ? -2.712 -3.224 -4.253 1.00 86.69 188 GLN A O 1
ATOM 1486 N N . PHE A 1 189 ? -0.685 -2.671 -5.071 1.00 87.31 189 PHE A N 1
ATOM 1487 C CA . PHE A 1 189 ? -0.041 -2.490 -3.778 1.00 87.31 189 PHE A CA 1
ATOM 1488 C C . PHE A 1 189 ? -0.740 -1.403 -2.956 1.00 87.31 189 PHE A C 1
ATOM 1490 O O . PHE A 1 189 ? -1.109 -1.639 -1.807 1.00 87.31 189 PHE A O 1
ATOM 1497 N N . ARG A 1 190 ? -1.002 -0.228 -3.540 1.00 90.75 190 ARG A N 1
ATOM 1498 C CA . ARG A 1 190 ? -1.720 0.853 -2.852 1.00 90.75 190 ARG A CA 1
ATOM 1499 C C . ARG A 1 190 ? -3.115 0.436 -2.402 1.00 90.75 190 ARG A C 1
ATOM 1501 O O . ARG A 1 190 ? -3.463 0.710 -1.257 1.00 90.75 190 ARG A O 1
ATOM 1508 N N . ILE A 1 191 ? -3.895 -0.211 -3.270 1.00 88.38 191 ILE A N 1
ATOM 1509 C CA . ILE A 1 191 ? -5.255 -0.657 -2.941 1.00 88.38 191 ILE A CA 1
ATOM 1510 C C . ILE A 1 191 ? -5.219 -1.550 -1.700 1.00 88.38 191 ILE A C 1
ATOM 1512 O O . ILE A 1 191 ? -5.975 -1.323 -0.759 1.00 88.38 191 ILE A O 1
ATOM 1516 N N . ALA A 1 192 ? -4.314 -2.525 -1.674 1.00 85.38 192 ALA A N 1
ATOM 1517 C CA . ALA A 1 192 ? -4.216 -3.454 -0.561 1.00 85.38 192 ALA A CA 1
ATOM 1518 C C . ALA A 1 192 ? -3.835 -2.739 0.746 1.00 85.38 192 ALA A C 1
ATOM 1520 O O . ALA A 1 192 ? -4.455 -2.953 1.786 1.00 85.38 192 ALA A O 1
ATOM 1521 N N . ILE A 1 193 ? -2.852 -1.835 0.703 1.00 89.19 193 ILE A N 1
ATOM 1522 C CA . ILE A 1 193 ? -2.424 -1.098 1.896 1.00 89.19 193 ILE A CA 1
ATOM 1523 C C . ILE A 1 193 ? -3.518 -0.149 2.398 1.00 89.19 193 ILE A C 1
ATOM 1525 O O . ILE A 1 193 ? -3.761 -0.094 3.601 1.00 89.19 193 ILE A O 1
ATOM 1529 N N . GLU A 1 194 ? -4.201 0.579 1.514 1.00 91.25 194 GLU A N 1
ATOM 1530 C CA . GLU A 1 194 ? -5.293 1.472 1.916 1.00 91.25 194 GLU A CA 1
ATOM 1531 C C . GLU A 1 194 ? -6.499 0.702 2.469 1.00 91.25 194 GLU A C 1
ATOM 1533 O O . GLU A 1 194 ? -7.079 1.142 3.461 1.00 91.25 194 GLU A O 1
ATOM 1538 N N . GLU A 1 195 ? -6.833 -0.471 1.913 1.00 87.62 195 GLU A N 1
ATOM 1539 C CA . GLU A 1 195 ? -7.809 -1.381 2.524 1.00 87.62 195 GLU A CA 1
ATOM 1540 C C . GLU A 1 195 ? -7.368 -1.783 3.933 1.00 87.62 195 GLU A C 1
ATOM 1542 O O . GLU A 1 195 ? -8.147 -1.662 4.877 1.00 87.62 195 GLU A O 1
ATOM 1547 N N . PHE A 1 196 ? -6.126 -2.251 4.088 1.00 87.00 196 PHE A N 1
ATOM 1548 C CA . PHE A 1 196 ? -5.613 -2.685 5.383 1.00 87.00 196 PHE A CA 1
ATOM 1549 C C . PHE A 1 196 ? -5.730 -1.571 6.426 1.00 87.00 196 PHE A C 1
ATOM 1551 O O . PHE A 1 196 ? -6.219 -1.815 7.526 1.00 87.00 196 PHE A O 1
ATOM 1558 N N . LEU A 1 197 ? -5.325 -0.347 6.081 1.00 90.19 197 LEU A N 1
ATOM 1559 C CA . LEU A 1 197 ? -5.430 0.806 6.974 1.00 90.19 197 LEU A CA 1
ATOM 1560 C C . LEU A 1 197 ? -6.888 1.141 7.307 1.00 90.19 197 LEU A C 1
ATOM 1562 O O . LEU A 1 197 ? -7.191 1.437 8.462 1.00 90.19 197 LEU A O 1
ATOM 1566 N N . PHE A 1 198 ? -7.787 1.062 6.323 1.00 88.38 198 PHE A N 1
ATOM 1567 C CA . PHE A 1 198 ? -9.214 1.279 6.540 1.00 88.38 198 PHE A CA 1
ATOM 1568 C C . PHE A 1 198 ? -9.788 0.268 7.538 1.00 88.38 198 PHE A C 1
ATOM 1570 O O . PHE A 1 198 ? -10.358 0.680 8.544 1.00 88.38 198 PHE A O 1
ATOM 1577 N N . VAL A 1 199 ? -9.584 -1.034 7.309 1.00 84.69 199 VAL A N 1
ATOM 1578 C CA . VAL A 1 199 ? -10.086 -2.095 8.201 1.00 84.69 199 VAL A CA 1
ATOM 1579 C C . VAL A 1 199 ? -9.465 -1.967 9.593 1.00 84.69 199 VAL A C 1
ATOM 1581 O O . VAL A 1 199 ? -10.146 -2.127 10.602 1.00 84.69 199 VAL A O 1
ATOM 1584 N N . LEU A 1 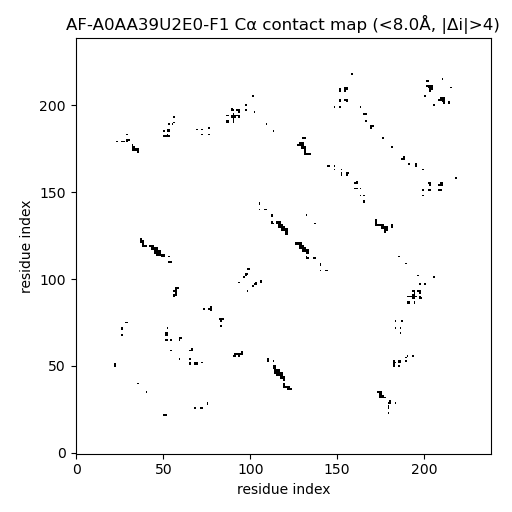200 ? -8.176 -1.627 9.669 1.00 86.75 200 LEU A N 1
ATOM 1585 C CA . LEU A 1 200 ? -7.488 -1.458 10.942 1.00 86.75 200 LEU A CA 1
ATOM 1586 C C . LEU A 1 200 ? -8.076 -0.305 11.767 1.00 86.75 200 LEU A C 1
ATOM 1588 O O . LEU A 1 200 ? -8.266 -0.456 12.971 1.00 86.75 200 LEU A O 1
ATOM 1592 N N . ASP A 1 201 ? -8.382 0.831 11.135 1.00 88.69 201 ASP A N 1
ATOM 1593 C CA . ASP A 1 201 ? -9.083 1.930 11.803 1.00 88.69 201 ASP A CA 1
ATOM 1594 C C . ASP A 1 201 ? -10.526 1.568 12.137 1.00 88.69 201 ASP A C 1
ATOM 1596 O O . ASP A 1 201 ? -11.004 1.949 13.196 1.00 88.69 201 ASP A O 1
ATOM 1600 N N . ASP A 1 202 ? -11.236 0.831 11.285 1.00 85.06 202 ASP A N 1
ATOM 1601 C CA . ASP A 1 202 ? -12.625 0.435 11.547 1.00 85.06 202 ASP A CA 1
ATOM 1602 C C . ASP A 1 202 ? -12.756 -0.431 12.812 1.00 85.06 202 ASP A C 1
ATOM 1604 O O . ASP A 1 202 ? -13.727 -0.315 13.562 1.00 85.06 202 ASP A O 1
ATOM 1608 N N . CYS A 1 203 ? -11.727 -1.224 13.123 1.00 81.62 203 CYS A N 1
ATOM 1609 C CA . CYS A 1 203 ? -11.716 -2.060 14.319 1.00 81.62 203 CYS A CA 1
ATOM 1610 C C . CYS A 1 203 ? -11.132 -1.390 15.568 1.00 81.62 203 CYS A C 1
ATOM 1612 O O . CYS A 1 203 ? -11.545 -1.721 16.683 1.00 81.62 203 CYS A O 1
ATOM 1614 N N . TYR A 1 204 ? -10.179 -0.471 15.416 1.00 86.81 204 TYR A N 1
ATOM 1615 C CA . TYR A 1 204 ? -9.369 0.023 16.528 1.00 86.81 204 TYR A CA 1
ATOM 1616 C C . TYR A 1 204 ? -9.391 1.550 16.640 1.00 86.81 204 TYR A C 1
ATOM 1618 O O . TYR A 1 204 ? -9.127 2.281 15.687 1.00 86.81 204 TYR A O 1
ATOM 1626 N N . ASP A 1 205 ? -9.684 2.043 17.841 1.00 88.69 205 ASP A N 1
ATOM 1627 C CA . ASP A 1 205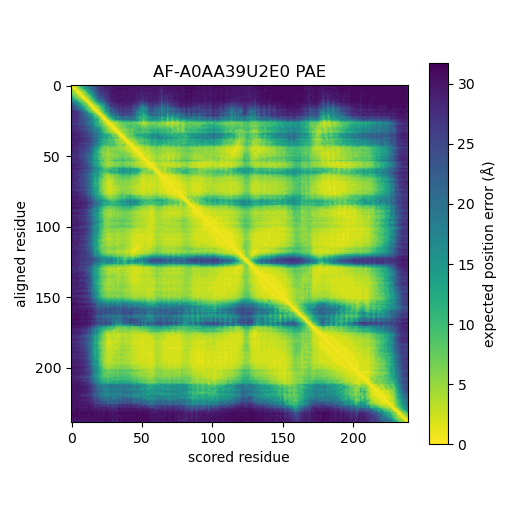 ? -9.611 3.456 18.185 1.00 88.69 205 ASP A CA 1
ATOM 1628 C C . ASP A 1 205 ? -8.181 3.815 18.607 1.00 88.69 205 ASP A C 1
ATOM 1630 O O . 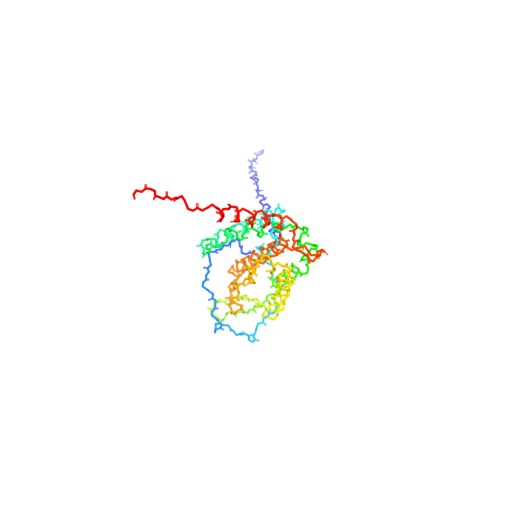ASP A 1 205 ? -7.715 3.482 19.700 1.00 88.69 205 ASP A O 1
ATOM 1634 N N . TRP A 1 206 ? -7.493 4.540 17.728 1.00 88.81 206 TRP A N 1
ATOM 1635 C CA . TRP A 1 206 ? -6.112 4.983 17.919 1.00 88.81 206 TRP A CA 1
ATOM 1636 C C . TRP A 1 206 ? -5.923 6.043 19.006 1.00 88.81 206 TRP A C 1
ATOM 1638 O O . TRP A 1 206 ? -4.787 6.278 19.409 1.00 88.81 206 TRP A O 1
ATOM 1648 N N . ILE A 1 207 ? -6.997 6.684 19.475 1.00 88.12 207 ILE A N 1
ATOM 1649 C CA . ILE A 1 207 ? -6.954 7.681 20.550 1.00 88.12 207 ILE A CA 1
ATOM 1650 C C . ILE A 1 207 ? -7.147 6.990 21.898 1.00 88.12 207 ILE A C 1
ATOM 1652 O O . ILE A 1 207 ? -6.395 7.236 22.840 1.00 88.12 207 ILE A O 1
ATOM 1656 N N . THR A 1 208 ? -8.167 6.135 22.009 1.00 88.44 208 THR A N 1
ATOM 1657 C CA . THR A 1 208 ? -8.501 5.473 23.282 1.00 88.44 208 THR A CA 1
ATOM 1658 C C . THR A 1 208 ? -7.765 4.154 23.501 1.00 88.44 208 THR A C 1
ATOM 1660 O O . THR A 1 208 ? -7.804 3.621 24.610 1.00 88.44 208 THR A O 1
ATOM 1663 N N . HIS A 1 209 ? -7.065 3.660 22.477 1.00 86.62 209 HIS A N 1
ATOM 1664 C CA . HIS A 1 209 ? -6.347 2.388 22.462 1.00 86.62 209 HIS A CA 1
ATOM 1665 C C . HIS A 1 209 ? -7.241 1.175 22.762 1.00 86.62 209 HIS A C 1
ATOM 1667 O O . HIS A 1 209 ? -6.867 0.270 23.509 1.00 86.62 209 HIS A O 1
ATOM 1673 N N . LYS A 1 210 ? -8.457 1.172 22.206 1.00 82.19 210 LYS A N 1
ATOM 1674 C CA . LYS A 1 210 ? -9.483 0.143 22.435 1.00 82.19 210 LYS A CA 1
ATOM 1675 C C . LYS A 1 210 ? -10.184 -0.244 21.139 1.00 82.19 210 LYS A C 1
ATOM 1677 O O . LYS A 1 210 ? -10.066 0.442 20.128 1.00 82.19 210 LYS A O 1
ATOM 1682 N N . VAL A 1 211 ? -10.949 -1.332 21.181 1.00 82.56 211 VAL A N 1
ATOM 1683 C CA . VAL A 1 211 ? -11.885 -1.682 20.104 1.00 82.56 211 VAL A CA 1
ATOM 1684 C C . VAL A 1 211 ? -12.915 -0.563 19.945 1.00 82.56 211 VAL A C 1
ATOM 1686 O O . VAL A 1 211 ? -13.417 -0.032 20.940 1.00 82.56 211 VAL A O 1
ATOM 1689 N N . LYS A 1 212 ? -13.234 -0.183 18.703 1.00 84.62 212 LYS A N 1
ATOM 1690 C CA . LYS A 1 212 ? -14.265 0.831 18.455 1.00 84.62 212 LYS A CA 1
ATOM 1691 C C . LYS A 1 212 ? -15.627 0.354 18.966 1.00 84.62 212 LYS A C 1
ATOM 1693 O O . LYS A 1 212 ? -16.066 -0.757 18.684 1.00 84.62 212 LYS A O 1
ATOM 1698 N N . HIS A 1 213 ? -16.334 1.245 19.658 1.00 75.12 213 HIS A N 1
ATOM 1699 C CA . HIS A 1 213 ? -17.605 0.948 20.328 1.00 75.12 213 HIS A CA 1
ATOM 1700 C C . HIS A 1 213 ? -18.695 0.383 19.400 1.00 75.12 213 HIS A C 1
ATOM 1702 O O . HIS A 1 213 ? -19.459 -0.482 19.809 1.00 75.12 213 HIS A O 1
ATOM 1708 N N . GLN A 1 214 ? -18.786 0.846 18.147 1.00 74.50 214 GLN A N 1
ATOM 1709 C CA . GLN A 1 214 ? -19.754 0.296 17.185 1.00 74.50 214 GLN A CA 1
ATOM 1710 C C . GLN A 1 214 ? -19.480 -1.178 16.867 1.00 74.50 214 GLN A C 1
ATOM 1712 O O . GLN A 1 214 ? -20.417 -1.969 16.776 1.00 74.50 214 GLN A O 1
ATOM 1717 N N . LEU A 1 215 ? -18.205 -1.554 16.743 1.00 71.38 215 LEU A N 1
ATOM 1718 C CA . LEU A 1 215 ? -17.812 -2.939 16.527 1.00 71.38 215 LEU A CA 1
ATOM 1719 C C . LEU A 1 215 ? -18.102 -3.786 17.769 1.00 71.38 215 LEU A C 1
ATOM 1721 O O . LEU A 1 215 ? -18.681 -4.859 17.649 1.00 71.38 215 LEU A O 1
ATOM 1725 N N . ASP A 1 216 ? -17.781 -3.266 18.955 1.00 68.94 216 ASP A N 1
ATOM 1726 C CA . ASP A 1 216 ? -18.089 -3.903 20.241 1.00 68.94 216 ASP A CA 1
ATOM 1727 C C . ASP A 1 216 ? -19.600 -4.174 20.399 1.00 68.94 216 ASP A C 1
ATOM 1729 O O . ASP A 1 216 ? -20.014 -5.287 20.713 1.00 68.94 216 ASP A O 1
ATOM 1733 N N . GLN A 1 217 ? -20.460 -3.208 20.056 1.00 74.25 217 GLN A N 1
ATOM 1734 C CA . GLN A 1 217 ? -21.916 -3.393 20.088 1.00 74.25 217 GLN A CA 1
ATOM 1735 C C . GLN A 1 217 ? -22.421 -4.455 19.104 1.00 74.25 217 GLN A C 1
ATOM 1737 O O . GLN A 1 217 ? -23.260 -5.276 19.480 1.00 74.25 217 GLN A O 1
ATOM 1742 N N . ASN A 1 218 ? -21.923 -4.454 17.863 1.00 75.00 218 ASN A N 1
ATOM 1743 C CA . ASN A 1 218 ? -22.300 -5.459 16.866 1.00 75.00 218 ASN A CA 1
ATOM 1744 C C . ASN A 1 218 ? -21.884 -6.865 17.315 1.00 75.00 218 ASN A C 1
ATOM 1746 O O . ASN A 1 218 ? -22.671 -7.801 17.211 1.00 75.00 218 ASN A O 1
ATOM 1750 N N . LEU A 1 219 ? -20.692 -6.999 17.895 1.00 68.56 219 LEU A N 1
ATOM 1751 C CA . LEU A 1 219 ? -20.200 -8.259 18.447 1.00 68.56 219 LEU A CA 1
ATOM 1752 C C . LEU A 1 219 ? -21.010 -8.739 19.651 1.00 68.56 219 LEU A C 1
ATOM 1754 O O . LEU A 1 219 ? -21.311 -9.928 19.755 1.00 68.56 219 LEU A O 1
ATOM 1758 N N . ILE A 1 220 ? -21.377 -7.834 20.564 1.00 70.06 220 ILE A N 1
ATOM 1759 C CA . ILE A 1 220 ? -22.261 -8.157 21.690 1.00 70.06 220 ILE A CA 1
ATOM 1760 C C . ILE A 1 220 ? -23.599 -8.677 21.152 1.00 70.06 220 ILE A C 1
ATOM 1762 O O . ILE A 1 220 ? -24.064 -9.728 21.595 1.00 70.06 220 ILE A O 1
ATOM 1766 N N . ALA A 1 221 ? -24.173 -8.003 20.152 1.00 73.62 221 ALA A N 1
ATOM 1767 C CA . ALA A 1 221 ? -25.423 -8.416 19.522 1.00 73.62 221 ALA A CA 1
ATOM 1768 C C . ALA A 1 221 ? -25.311 -9.778 18.811 1.00 73.62 221 ALA A C 1
ATOM 1770 O O . ALA A 1 221 ? -26.191 -10.623 18.969 1.00 73.62 221 ALA A O 1
ATOM 1771 N N . GLU A 1 222 ? -24.233 -10.033 18.066 1.00 72.81 222 GLU A N 1
ATOM 1772 C CA . GLU A 1 222 ? -23.978 -11.329 17.422 1.00 72.81 222 GLU A CA 1
ATOM 1773 C C . GLU A 1 222 ? -23.795 -12.454 18.442 1.00 72.81 222 GLU A C 1
ATOM 1775 O O . GLU A 1 222 ? -24.394 -13.522 18.297 1.00 72.81 222 GLU A O 1
ATOM 1780 N N . ARG A 1 223 ? -23.030 -12.217 19.514 1.00 64.75 223 ARG A N 1
ATOM 1781 C CA . ARG A 1 223 ? -22.835 -13.186 20.600 1.00 64.75 223 ARG A CA 1
ATOM 1782 C C . ARG A 1 223 ? -24.152 -13.521 21.292 1.00 64.75 223 ARG A C 1
ATOM 1784 O O . ARG A 1 223 ? -24.416 -14.688 21.590 1.00 64.75 223 ARG A O 1
ATOM 1791 N N . ASP A 1 224 ? -24.970 -12.512 21.563 1.00 71.19 224 ASP A N 1
ATOM 1792 C CA . ASP A 1 224 ? -26.256 -12.693 22.227 1.00 71.19 224 ASP A CA 1
ATOM 1793 C C . ASP A 1 224 ? -27.262 -13.392 21.287 1.00 71.19 224 ASP A C 1
ATOM 1795 O O . ASP A 1 224 ? -27.975 -14.298 21.721 1.00 71.19 224 ASP A O 1
ATOM 1799 N N . ASN A 1 225 ? -27.235 -13.105 19.980 1.00 72.12 225 ASN A N 1
ATOM 1800 C CA . ASN A 1 225 ? -27.999 -13.841 18.965 1.00 72.12 225 ASN A CA 1
ATOM 1801 C C . ASN A 1 225 ? -27.552 -15.305 18.828 1.00 72.12 225 ASN A C 1
ATOM 1803 O O . ASN A 1 225 ? -28.401 -16.195 18.747 1.00 72.12 225 ASN A O 1
ATOM 1807 N N . ALA A 1 226 ? -26.247 -15.583 18.847 1.00 63.91 226 ALA A N 1
ATOM 1808 C CA . ALA A 1 226 ? -25.700 -16.940 18.809 1.00 63.91 226 ALA A CA 1
ATOM 1809 C C . ALA A 1 226 ? -26.083 -17.753 20.060 1.00 63.91 226 ALA A C 1
ATOM 1811 O O . ALA A 1 226 ? -26.402 -18.937 19.967 1.00 63.91 226 ALA A O 1
ATOM 1812 N N . ARG A 1 227 ? -26.122 -17.117 21.240 1.00 63.00 227 ARG A N 1
ATOM 1813 C CA . ARG A 1 227 ? -26.624 -17.738 22.481 1.00 63.00 227 ARG A CA 1
ATOM 1814 C C . ARG A 1 227 ? -28.128 -18.000 22.438 1.00 63.00 227 ARG A C 1
ATOM 1816 O O . ARG A 1 227 ? -28.577 -19.059 22.866 1.00 63.00 227 ARG A O 1
ATOM 1823 N N . ASN A 1 228 ? -28.903 -17.065 21.898 1.00 62.19 228 ASN A N 1
ATOM 1824 C CA . ASN A 1 228 ? -30.353 -17.218 21.781 1.00 62.19 228 ASN A CA 1
ATOM 1825 C C . ASN A 1 228 ? -30.747 -18.283 20.747 1.00 62.19 228 ASN A C 1
ATOM 1827 O O . ASN A 1 228 ? -31.759 -18.959 20.919 1.00 62.19 228 ASN A O 1
ATOM 1831 N N . THR A 1 229 ? -29.933 -18.481 19.708 1.00 56.84 229 THR A N 1
ATOM 1832 C CA . THR A 1 229 ? -30.133 -19.536 18.703 1.00 56.84 229 THR A CA 1
ATOM 1833 C C . THR A 1 229 ? -29.585 -20.898 19.137 1.00 56.84 229 THR A C 1
ATOM 1835 O O . THR A 1 229 ? -30.174 -21.907 18.763 1.00 56.84 229 THR A O 1
ATOM 1838 N N . SER A 1 230 ? -28.547 -20.976 19.984 1.00 50.75 230 SER A N 1
ATOM 1839 C CA . SER A 1 230 ? -28.066 -22.265 20.523 1.00 50.75 230 SER A CA 1
ATOM 1840 C C . SER A 1 230 ? -28.939 -22.839 21.651 1.00 50.75 230 SER A C 1
ATOM 1842 O O . SER A 1 230 ? -28.913 -24.045 21.890 1.00 50.75 230 SER A O 1
ATOM 1844 N N . CYS A 1 231 ? -29.771 -22.013 22.297 1.00 49.03 231 CYS A N 1
ATOM 1845 C CA . CYS A 1 231 ? -30.809 -22.460 23.236 1.00 49.03 231 CYS A CA 1
ATOM 1846 C C . CYS A 1 231 ? -32.107 -22.940 22.556 1.00 49.03 231 CYS A C 1
ATOM 1848 O O . CYS A 1 231 ? -32.992 -23.462 23.241 1.00 49.03 231 CYS A O 1
ATOM 1850 N N . ALA A 1 232 ? -32.240 -22.821 21.230 1.00 46.12 232 ALA A N 1
ATOM 1851 C CA . ALA A 1 232 ? -33.322 -23.466 20.491 1.00 46.12 232 ALA A CA 1
ATOM 1852 C C . ALA A 1 232 ? -33.012 -24.968 20.357 1.00 46.12 232 ALA A C 1
ATOM 1854 O O . ALA A 1 232 ? -32.371 -25.418 19.411 1.00 46.12 232 ALA A O 1
ATOM 1855 N N . SER A 1 233 ? -33.424 -25.747 21.361 1.00 40.88 233 SER A N 1
ATOM 1856 C CA . SER A 1 233 ? -33.310 -27.210 21.348 1.00 40.88 233 SER A CA 1
ATOM 1857 C C . SER A 1 233 ? -34.057 -27.828 20.152 1.00 40.88 233 SER A C 1
ATOM 1859 O O . SER A 1 233 ? -35.049 -27.254 19.691 1.00 40.88 233 SER A O 1
ATOM 1861 N N . PRO A 1 234 ? -33.625 -29.009 19.664 1.00 41.38 234 PRO A N 1
ATOM 1862 C CA . PRO A 1 234 ? -34.209 -29.658 18.499 1.00 41.38 234 PRO A CA 1
ATOM 1863 C C . PRO A 1 234 ? -35.665 -30.017 18.777 1.00 41.38 234 PRO A C 1
ATOM 1865 O O . PRO A 1 234 ? -35.994 -30.590 19.817 1.00 41.38 234 PRO A O 1
ATOM 1868 N N . THR A 1 235 ? -36.536 -29.709 17.825 1.00 42.69 235 THR A N 1
ATOM 1869 C CA . THR A 1 235 ? -37.906 -30.211 17.808 1.00 42.69 235 THR A CA 1
ATOM 1870 C C . THR A 1 235 ? -37.853 -31.744 17.840 1.00 42.69 235 THR A C 1
ATOM 1872 O O . THR A 1 235 ? -37.172 -32.332 16.997 1.00 42.69 235 THR A O 1
ATOM 1875 N N . PRO A 1 236 ? -38.519 -32.428 18.787 1.00 38.88 236 PRO A N 1
ATOM 1876 C CA . PRO A 1 236 ? -38.558 -33.879 18.766 1.00 38.88 236 PRO A CA 1
ATOM 1877 C C . PRO A 1 236 ? -39.397 -34.306 17.559 1.00 38.88 236 PRO A C 1
ATOM 1879 O O . PRO A 1 236 ? -40.591 -34.013 17.483 1.00 38.88 236 PRO A O 1
ATOM 1882 N N . HIS A 1 237 ? -38.762 -34.977 16.597 1.00 37.84 237 HIS A N 1
ATOM 1883 C CA . HIS A 1 237 ? -39.474 -35.683 15.542 1.00 37.84 237 HIS A CA 1
ATOM 1884 C C . HIS A 1 237 ? -40.283 -36.818 16.179 1.00 37.84 237 HIS A C 1
ATOM 1886 O O . HIS A 1 237 ? -39.731 -37.813 16.638 1.00 37.84 237 HIS A O 1
ATOM 1892 N N . LEU A 1 238 ? -41.602 -36.640 16.215 1.00 39.91 238 LEU A N 1
ATOM 1893 C CA . LEU A 1 238 ? -42.571 -37.721 16.336 1.00 39.91 238 LEU A CA 1
ATOM 1894 C C . LEU A 1 238 ? -42.775 -38.327 14.944 1.00 39.91 238 LEU A C 1
ATOM 1896 O O . LEU A 1 238 ? -43.429 -37.695 14.114 1.00 39.91 238 LEU A O 1
ATOM 1900 N N . GLN A 1 239 ? -42.233 -39.525 14.719 1.00 37.59 239 GLN A N 1
ATOM 1901 C CA . GLN A 1 239 ? -42.857 -40.613 13.955 1.00 37.59 239 GLN A CA 1
ATOM 1902 C C . GLN A 1 239 ? -42.405 -41.950 14.539 1.00 37.59 239 GLN A C 1
ATOM 1904 O O . GLN A 1 239 ? -41.188 -42.095 14.788 1.00 37.59 239 GLN A O 1
#

Nearest PDB structures (foldseek):
  8zdz-assembly1_A  TM=2.333E-01  e=7.448E+00  Drosophila mojavensis

Solvent-accessible surface area (backbone atoms only — not comparable to full-atom values): 14100 Å² total; per-residue (Å²): 134,88,86,86,78,85,82,75,82,77,77,75,73,75,75,75,70,60,98,62,87,86,67,73,95,66,87,70,82,80,70,83,68,47,57,67,88,63,46,69,74,91,63,56,38,85,41,84,46,87,46,69,44,55,53,64,64,60,56,31,90,80,34,67,70,41,33,55,52,33,52,53,47,50,54,58,47,43,77,76,35,90,62,44,68,64,42,45,56,45,15,52,64,29,41,66,61,49,44,64,68,77,34,36,67,60,52,51,51,51,47,48,44,64,24,46,24,30,33,39,63,26,85,84,57,92,54,48,54,33,38,28,57,39,67,66,58,49,51,54,52,52,51,51,54,51,50,53,47,50,61,44,39,69,51,31,48,91,72,69,57,79,74,79,63,75,74,89,70,84,68,72,60,71,48,30,21,48,68,65,44,37,37,48,48,39,26,53,49,49,34,54,52,35,20,52,53,30,55,50,51,64,48,28,33,87,86,81,70,36,56,27,65,71,54,53,50,52,50,52,51,50,53,52,50,52,52,62,56,68,68,60,69,81,78,81,83,86,127

Radius of gyration: 24.97 Å; Cα contacts (8 Å, |Δi|>4): 252; chains: 1; bounding box: 68×85×82 Å

pLDDT: mean 74.6, std 17.12, range [32.0, 94.38]

Secondary structure (DSSP, 8-state):
------------------SSTTS-SS--PPPPPBPGGGS-GGG-EEEE---GGGS-GGGGGG-HHHHHHHHHHHHHHHTT-TTHHHHHHHHHH--HHIIIIISHHHHHHHHHHHHEEEEEE-TTTTTPEEEEE-HHHHHHHHHHHHHHHHHHHHHHGGGT-TT----S-S--TT-BB-HHHHHHHHHHHHHHHHHHHHHHHHHEETTTTEE-HHHHHHHHHHHHHHHHHHT-PPP----

Organism: NCBI:txid153914